Protein AF-A0A0M3KBL5-F1 (afdb_monomer)

Radius of gyration: 24.27 Å; Cα contacts (8 Å, |Δi|>4): 121; chains: 1; bounding box: 61×34×67 Å

Nearest PDB structures (foldseek):
  8d9p-assembly1_A  TM=3.877E-01  e=6.022E-01  synthetic construct

Structure (mmCIF, N/CA/C/O backbone):
data_AF-A0A0M3KBL5-F1
#
_entry.id   AF-A0A0M3KBL5-F1
#
loop_
_atom_site.group_PDB
_atom_site.id
_atom_site.type_symbol
_atom_site.label_atom_id
_atom_site.label_alt_id
_atom_site.label_comp_id
_atom_site.label_asym_id
_atom_site.label_entity_id
_atom_site.label_seq_id
_atom_site.pdbx_PDB_ins_code
_atom_site.Cartn_x
_atom_site.Cartn_y
_atom_site.Cartn_z
_atom_site.occupancy
_atom_site.B_iso_or_equiv
_atom_site.auth_seq_id
_atom_site.auth_comp_id
_atom_site.auth_asym_id
_atom_site.auth_atom_id
_atom_site.pdbx_PDB_model_num
ATOM 1 N N . LEU A 1 1 ? 4.417 -19.825 3.236 1.00 60.88 1 LEU A N 1
ATOM 2 C CA . LEU A 1 1 ? 4.236 -18.370 3.469 1.00 60.88 1 LEU A CA 1
ATOM 3 C C . LEU A 1 1 ? 2.834 -17.879 3.084 1.00 60.88 1 LEU A C 1
ATOM 5 O O . LEU A 1 1 ? 2.149 -17.331 3.936 1.00 60.88 1 LEU A O 1
ATOM 9 N N . PHE A 1 2 ? 2.378 -18.115 1.846 1.00 60.53 2 PHE A N 1
ATOM 10 C CA . PHE A 1 2 ? 1.081 -17.631 1.341 1.00 60.53 2 PHE A CA 1
ATOM 11 C C . PHE A 1 2 ? -0.131 -18.083 2.179 1.00 60.53 2 PHE A C 1
ATOM 13 O O . PHE A 1 2 ? -0.949 -17.257 2.561 1.00 60.53 2 PHE A O 1
ATOM 20 N N . VAL A 1 3 ? -0.200 -19.363 2.567 1.00 63.81 3 VAL A N 1
ATOM 21 C CA . VAL A 1 3 ? -1.298 -19.908 3.397 1.00 63.81 3 VAL A CA 1
ATOM 22 C C . VAL A 1 3 ? -1.364 -19.255 4.785 1.00 63.81 3 VAL A C 1
ATOM 24 O O . VAL A 1 3 ? -2.442 -18.901 5.254 1.00 63.81 3 VAL A O 1
ATOM 27 N N . ILE A 1 4 ? -0.210 -19.029 5.421 1.00 70.62 4 ILE A N 1
ATOM 28 C CA . ILE A 1 4 ? -0.117 -18.353 6.727 1.00 70.62 4 ILE A CA 1
ATOM 29 C C . ILE A 1 4 ? -0.631 -16.911 6.611 1.00 70.62 4 ILE A C 1
ATOM 31 O O . ILE A 1 4 ? -1.394 -16.453 7.458 1.00 70.62 4 ILE A O 1
ATOM 35 N N . ARG A 1 5 ? -0.279 -16.213 5.525 1.00 69.38 5 ARG A N 1
ATOM 36 C CA . ARG A 1 5 ? -0.726 -14.838 5.257 1.00 69.38 5 ARG A CA 1
ATOM 37 C C . ARG A 1 5 ? -2.213 -14.756 4.941 1.00 69.38 5 ARG A C 1
ATOM 39 O O . ARG A 1 5 ? -2.883 -13.845 5.410 1.00 69.38 5 ARG A O 1
ATOM 46 N N . LEU A 1 6 ? -2.740 -15.726 4.202 1.00 76.25 6 LEU A N 1
ATOM 47 C CA . LEU A 1 6 ? -4.162 -15.797 3.889 1.00 76.25 6 LEU A CA 1
ATOM 48 C C . LEU A 1 6 ? -4.996 -16.055 5.153 1.00 76.25 6 LEU A C 1
ATOM 50 O O . LEU A 1 6 ? -6.055 -15.456 5.328 1.00 76.25 6 LEU A O 1
ATOM 54 N N . ASN A 1 7 ? -4.483 -16.878 6.071 1.00 80.00 7 ASN A N 1
ATOM 55 C CA . ASN A 1 7 ? -5.090 -17.083 7.385 1.00 80.00 7 ASN A CA 1
ATOM 56 C C . ASN A 1 7 ? -5.011 -15.830 8.268 1.00 80.00 7 ASN A C 1
ATOM 58 O O . ASN A 1 7 ? -6.009 -15.485 8.897 1.00 80.00 7 ASN A O 1
ATOM 62 N N . ALA A 1 8 ? -3.879 -15.120 8.278 1.00 78.69 8 ALA A N 1
ATOM 63 C CA . ALA A 1 8 ? -3.743 -13.852 8.995 1.00 78.69 8 ALA A CA 1
ATOM 64 C C . ALA A 1 8 ? -4.709 -12.782 8.453 1.00 78.69 8 ALA A C 1
ATOM 66 O O . ALA A 1 8 ? -5.399 -12.131 9.231 1.00 78.69 8 ALA A O 1
ATOM 67 N N . ASN A 1 9 ? -4.848 -12.674 7.127 1.00 83.44 9 ASN A N 1
ATOM 68 C CA . ASN A 1 9 ? -5.794 -11.752 6.499 1.00 83.44 9 ASN A CA 1
ATOM 69 C C . ASN A 1 9 ? -7.254 -12.116 6.829 1.00 83.44 9 ASN A C 1
ATOM 71 O O . ASN A 1 9 ? -8.043 -11.268 7.232 1.00 83.44 9 ASN A O 1
ATOM 75 N N . ARG A 1 10 ? -7.618 -13.404 6.762 1.00 83.56 10 ARG A N 1
ATOM 76 C CA . ARG A 1 10 ? -8.951 -13.868 7.190 1.00 83.56 10 ARG A CA 1
ATOM 77 C C . ARG A 1 10 ? -9.227 -13.577 8.665 1.00 83.56 10 ARG A C 1
ATOM 79 O O . ARG A 1 10 ? -10.357 -13.237 9.006 1.00 83.56 10 ARG A O 1
ATOM 86 N N . LYS A 1 11 ? -8.225 -13.728 9.538 1.00 86.12 11 LYS A N 1
ATOM 87 C CA . LYS A 1 11 ? -8.335 -13.391 10.964 1.00 86.12 11 LYS A CA 1
ATOM 88 C C . LYS A 1 11 ? -8.584 -11.892 11.144 1.00 86.12 11 LYS A C 1
ATOM 90 O O . LYS A 1 11 ? -9.510 -11.539 11.866 1.00 86.12 11 LYS A O 1
ATOM 95 N N . LEU A 1 12 ? -7.818 -11.043 10.454 1.00 86.62 12 LEU A N 1
ATOM 96 C CA . LEU A 1 12 ? -7.992 -9.590 10.475 1.00 86.62 12 LEU A CA 1
ATOM 97 C C . LEU A 1 12 ? -9.405 -9.187 10.037 1.00 86.62 12 LEU A C 1
ATOM 99 O O . LEU A 1 12 ? -10.084 -8.484 10.777 1.00 86.62 12 LEU A O 1
ATOM 103 N N . LEU A 1 13 ? -9.874 -9.686 8.889 1.00 86.25 13 LEU A N 1
ATOM 104 C CA . LEU A 1 13 ? -11.208 -9.369 8.370 1.00 86.25 13 LEU A CA 1
ATOM 105 C C . LEU A 1 13 ? -12.314 -9.756 9.358 1.00 86.25 13 LEU A C 1
ATOM 107 O O . LEU A 1 13 ? -13.172 -8.939 9.665 1.00 86.25 13 LEU A O 1
ATOM 111 N N . ARG A 1 14 ? -12.244 -10.952 9.958 1.00 86.56 14 ARG A N 1
ATOM 112 C CA . ARG A 1 14 ? -13.216 -11.365 10.986 1.00 86.56 14 ARG A CA 1
ATOM 113 C C . ARG A 1 14 ? -13.193 -10.464 12.223 1.00 86.56 14 ARG A C 1
ATOM 115 O O . ARG A 1 14 ? -14.248 -10.168 12.781 1.00 86.56 14 ARG A O 1
ATOM 122 N N . LEU A 1 15 ? -12.010 -10.050 12.681 1.00 85.75 15 LEU A N 1
ATOM 123 C CA . LEU A 1 15 ? -11.883 -9.131 13.817 1.00 85.75 15 LEU A CA 1
ATOM 124 C C . LEU A 1 15 ? -12.456 -7.748 13.481 1.00 85.75 15 LEU A C 1
ATOM 126 O O . LEU A 1 15 ? -13.137 -7.150 14.312 1.00 85.75 15 LEU A O 1
ATOM 130 N N . MET A 1 16 ? -12.240 -7.266 12.256 1.00 85.19 16 MET A N 1
ATOM 131 C CA . MET A 1 16 ? -12.822 -6.012 11.781 1.00 85.19 16 MET A CA 1
ATOM 132 C C . MET A 1 16 ? -14.349 -6.094 11.690 1.00 85.19 16 MET A C 1
ATOM 134 O O . MET A 1 16 ? -15.015 -5.240 12.265 1.00 85.19 16 MET A O 1
ATOM 138 N N . ASP A 1 17 ? -14.901 -7.147 11.081 1.00 86.62 17 ASP A N 1
ATOM 139 C CA . ASP A 1 17 ? -16.352 -7.340 10.938 1.00 86.62 17 ASP A CA 1
ATOM 140 C C . ASP A 1 17 ? -17.051 -7.416 12.303 1.00 86.62 17 ASP A C 1
ATOM 142 O O . ASP A 1 17 ? -18.075 -6.776 12.541 1.00 86.62 17 ASP A O 1
ATOM 146 N N . THR A 1 18 ? -16.484 -8.182 13.239 1.00 87.00 18 THR A N 1
ATOM 147 C CA . THR A 1 18 ? -17.043 -8.316 14.595 1.00 87.00 18 THR A CA 1
ATOM 148 C C . THR A 1 18 ? -16.976 -7.008 15.381 1.00 87.00 18 THR A C 1
ATOM 150 O O . THR A 1 18 ? -17.917 -6.681 16.107 1.00 87.00 18 THR A O 1
ATOM 153 N N . THR A 1 19 ? -15.898 -6.238 15.223 1.00 84.12 19 THR A N 1
ATOM 154 C CA . THR A 1 19 ? -15.755 -4.918 15.851 1.00 84.12 19 THR A CA 1
ATOM 155 C C . THR A 1 19 ? -16.737 -3.918 15.244 1.00 84.12 19 THR A C 1
ATOM 157 O O . THR A 1 19 ? -17.423 -3.212 15.983 1.00 84.12 19 THR A O 1
ATOM 160 N N . GLU A 1 20 ? -16.884 -3.910 13.918 1.00 85.19 20 GLU A N 1
ATOM 161 C CA . GLU A 1 20 ? -17.834 -3.050 13.212 1.00 85.19 20 GLU A CA 1
ATOM 162 C C . GLU A 1 20 ? -19.281 -3.342 13.617 1.00 85.19 20 GLU A C 1
ATOM 164 O O . GLU A 1 20 ? -20.028 -2.409 13.907 1.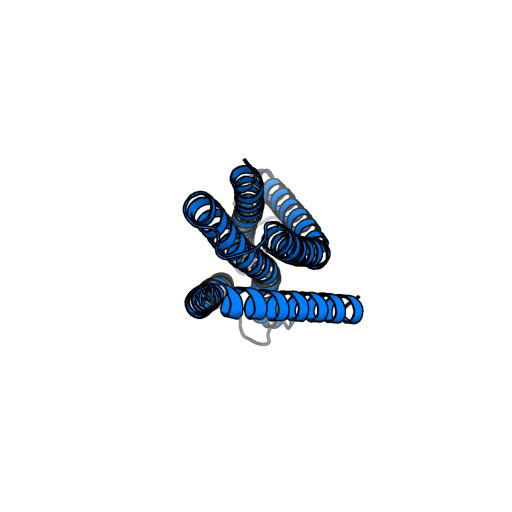00 85.19 20 GLU A O 1
ATOM 169 N N . LEU A 1 21 ? -19.670 -4.617 13.713 1.00 84.62 21 LEU A N 1
ATOM 170 C CA . LEU A 1 21 ? -21.005 -5.008 14.173 1.00 84.62 21 LEU A CA 1
ATOM 171 C C . LEU A 1 21 ? -21.300 -4.472 15.580 1.00 84.62 21 LEU A C 1
ATOM 173 O O . LEU A 1 21 ? -22.386 -3.939 15.804 1.00 84.62 21 LEU A O 1
ATOM 177 N N . CYS A 1 22 ? -20.333 -4.543 16.501 1.00 82.75 22 CYS A N 1
ATOM 178 C CA . CYS A 1 22 ? -20.485 -4.003 17.853 1.00 82.75 22 CYS A CA 1
ATOM 179 C C . CYS A 1 22 ? -20.569 -2.470 17.882 1.00 82.75 22 CYS A C 1
ATOM 181 O O . CYS A 1 22 ? -21.387 -1.915 18.616 1.00 82.75 22 CYS A O 1
ATOM 183 N N . PHE A 1 23 ? -19.769 -1.774 17.070 1.00 82.12 23 PHE A N 1
ATOM 184 C CA . PHE A 1 23 ? -19.847 -0.315 16.943 1.00 82.12 23 PHE A CA 1
ATOM 185 C C . PHE A 1 23 ? -21.172 0.133 16.327 1.00 82.12 23 PHE A C 1
ATOM 187 O O . PHE A 1 23 ? -21.805 1.067 16.822 1.00 82.12 23 PHE A O 1
ATOM 194 N N . ARG A 1 24 ? -21.636 -0.566 15.290 1.00 84.50 24 ARG A N 1
ATOM 195 C CA . ARG A 1 24 ? -22.913 -0.285 14.639 1.00 84.50 24 ARG A CA 1
ATOM 196 C C . ARG A 1 24 ? -24.087 -0.546 15.579 1.00 84.50 24 ARG A C 1
ATOM 198 O O . ARG A 1 24 ? -25.010 0.261 15.600 1.00 84.50 24 ARG A O 1
ATOM 205 N N . SER A 1 25 ? -24.053 -1.615 16.376 1.00 82.88 25 SER A N 1
ATOM 206 C CA . SER A 1 25 ? -25.109 -1.886 17.358 1.00 82.88 25 SER A CA 1
ATOM 207 C C . SER A 1 25 ? -25.123 -0.881 18.511 1.00 82.88 25 SER A C 1
ATOM 209 O O . SER A 1 25 ? -26.195 -0.550 19.001 1.00 82.88 25 SER A O 1
ATOM 211 N N . ALA A 1 26 ? -23.955 -0.393 18.943 1.00 78.19 26 ALA A N 1
ATOM 212 C CA . ALA A 1 26 ? -23.838 0.488 20.107 1.00 78.19 26 ALA A CA 1
ATOM 213 C C . ALA A 1 26 ? -24.015 1.979 19.778 1.00 78.19 26 ALA A C 1
ATOM 215 O O . ALA A 1 26 ? -24.592 2.724 20.567 1.00 78.19 26 ALA A O 1
ATOM 216 N N . PHE A 1 27 ? -23.518 2.417 18.618 1.00 79.25 27 PHE A N 1
ATOM 217 C CA . PHE A 1 27 ? -23.451 3.832 18.242 1.00 79.25 27 PHE A CA 1
ATOM 218 C C . PHE A 1 27 ? -24.148 4.152 16.919 1.00 79.25 27 PHE A C 1
ATOM 220 O O . PHE A 1 27 ? -24.121 5.308 16.500 1.00 79.25 27 PHE A O 1
ATOM 227 N N . SER A 1 28 ? -24.747 3.172 16.228 1.00 78.81 28 SER A N 1
ATOM 228 C CA . SER A 1 28 ? -25.410 3.340 14.916 1.00 78.81 28 SER A CA 1
ATOM 229 C C . SER A 1 28 ? -24.545 4.002 13.832 1.00 78.81 28 SER A C 1
ATOM 231 O O . SER A 1 28 ? -25.051 4.486 12.824 1.00 78.81 28 SER A O 1
ATOM 233 N N . THR A 1 29 ? -23.226 4.016 14.025 1.00 73.31 29 THR A N 1
ATOM 234 C CA . THR A 1 29 ? -22.263 4.687 13.152 1.00 73.31 29 THR A CA 1
ATOM 235 C C . THR A 1 29 ? -21.390 3.660 12.450 1.00 73.31 29 THR A C 1
ATOM 237 O O . THR A 1 29 ? -20.910 2.705 13.058 1.00 73.31 29 THR A O 1
ATOM 240 N N . THR A 1 30 ? -21.178 3.867 11.152 1.00 74.00 30 THR A N 1
ATOM 241 C CA . THR A 1 30 ? -20.307 3.042 10.309 1.00 74.00 30 THR A CA 1
ATOM 242 C C . THR A 1 30 ? -19.282 3.933 9.612 1.00 74.00 30 THR A C 1
ATOM 244 O O . THR A 1 30 ? -19.645 5.024 9.157 1.00 74.00 30 THR A O 1
ATOM 247 N N . PRO A 1 31 ? -18.012 3.510 9.504 1.00 74.06 31 PRO A N 1
ATOM 248 C CA . PRO A 1 31 ? -17.021 4.248 8.731 1.00 74.06 31 PRO A CA 1
ATOM 249 C C . PRO A 1 31 ? -17.436 4.317 7.246 1.00 74.06 31 PRO A C 1
ATOM 251 O O . PRO A 1 31 ? -18.108 3.410 6.751 1.00 74.06 31 PRO A O 1
ATOM 254 N N . PRO A 1 32 ? -17.051 5.370 6.500 1.00 76.62 32 PRO A N 1
ATOM 255 C CA . PRO A 1 32 ? -17.427 5.536 5.095 1.00 76.62 32 PRO A CA 1
ATOM 256 C C . PRO A 1 32 ? -16.609 4.607 4.177 1.00 76.62 32 PRO A C 1
ATOM 258 O O . PRO A 1 32 ? -15.743 5.050 3.420 1.00 76.62 32 PRO A O 1
ATOM 261 N N . LEU A 1 33 ? -16.903 3.304 4.227 1.00 76.56 33 LEU A N 1
ATOM 262 C CA . LEU A 1 33 ? -16.202 2.252 3.480 1.00 76.56 33 LEU A CA 1
ATOM 263 C C . LEU A 1 33 ? -16.209 2.498 1.965 1.00 76.56 33 LEU A C 1
ATOM 265 O O . LEU A 1 33 ? -15.202 2.260 1.301 1.00 76.56 33 LEU A O 1
ATOM 269 N N . LEU A 1 34 ? -17.303 3.031 1.412 1.00 75.44 34 LEU A N 1
ATOM 270 C CA . LEU A 1 34 ? -17.416 3.308 -0.023 1.00 75.44 34 LEU A CA 1
ATOM 271 C C . LEU A 1 34 ? -16.391 4.353 -0.491 1.00 75.44 34 LEU A C 1
ATOM 273 O O . LEU A 1 34 ? -15.680 4.131 -1.467 1.00 75.44 34 LEU A O 1
ATOM 277 N N . ALA A 1 35 ? -16.268 5.468 0.235 1.00 77.00 35 ALA A N 1
ATOM 278 C CA . ALA A 1 35 ? -15.324 6.534 -0.105 1.00 77.00 35 ALA A CA 1
ATOM 279 C C . ALA A 1 35 ? -13.872 6.037 -0.038 1.00 77.00 35 ALA A C 1
ATOM 281 O O . ALA A 1 35 ? -13.052 6.350 -0.900 1.00 77.00 35 ALA A O 1
ATOM 282 N N . TYR A 1 36 ? -13.572 5.210 0.962 1.00 78.75 36 TYR A N 1
ATOM 283 C CA . TYR A 1 36 ? -12.273 4.572 1.131 1.00 78.75 36 TYR A CA 1
ATOM 284 C C . TYR A 1 36 ? -11.959 3.572 0.008 1.00 78.75 36 TYR A C 1
ATOM 286 O O . TYR A 1 36 ? -10.853 3.579 -0.529 1.00 78.7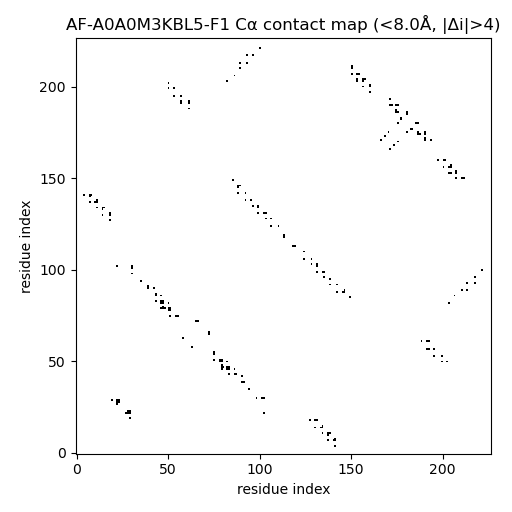5 36 TYR A O 1
ATOM 294 N N . SER A 1 37 ? -12.949 2.787 -0.418 1.00 76.81 37 SER A N 1
ATOM 295 C CA . SER A 1 37 ? -12.825 1.837 -1.533 1.00 76.81 37 SER A CA 1
ATOM 296 C C . SER A 1 37 ? -12.569 2.543 -2.868 1.00 76.81 37 SER A C 1
ATOM 298 O O . SER A 1 37 ? -11.712 2.125 -3.643 1.00 76.81 37 SER A O 1
ATOM 300 N N . ILE A 1 38 ? -13.278 3.647 -3.125 1.00 81.44 38 ILE A N 1
ATOM 301 C CA . ILE A 1 38 ? -13.092 4.462 -4.332 1.00 81.44 38 ILE A CA 1
ATOM 302 C C . ILE A 1 38 ? -11.689 5.076 -4.344 1.00 81.44 38 ILE A C 1
ATOM 304 O O . ILE A 1 38 ? -10.986 4.970 -5.347 1.00 81.44 38 ILE A O 1
ATOM 308 N N . ALA A 1 39 ? -11.246 5.658 -3.225 1.00 81.19 39 ALA A N 1
ATOM 309 C CA . ALA A 1 39 ? -9.898 6.213 -3.112 1.00 81.19 39 ALA A CA 1
ATOM 310 C C . ALA A 1 39 ? -8.815 5.147 -3.356 1.00 81.19 39 ALA A C 1
ATOM 312 O O . ALA A 1 39 ? -7.843 5.410 -4.061 1.00 81.19 39 ALA A O 1
ATOM 313 N N . PHE A 1 40 ? -9.008 3.930 -2.837 1.00 81.88 40 PHE A N 1
ATOM 314 C CA . PHE A 1 40 ? -8.110 2.803 -3.087 1.00 81.88 40 PHE A CA 1
ATOM 315 C C . PHE A 1 40 ? -8.008 2.459 -4.570 1.00 81.88 40 PHE A C 1
ATOM 317 O O . PHE A 1 40 ? -6.903 2.375 -5.104 1.00 81.88 40 PHE A O 1
ATOM 324 N N . LEU A 1 41 ? -9.149 2.312 -5.248 1.00 85.31 41 LEU A N 1
ATOM 325 C CA . LEU A 1 41 ? -9.178 2.005 -6.678 1.00 85.31 41 LEU A CA 1
ATOM 326 C C . LEU A 1 41 ? -8.499 3.101 -7.504 1.00 85.31 41 LEU A C 1
ATOM 328 O O . LEU A 1 41 ? -7.715 2.784 -8.396 1.00 85.31 41 LEU A O 1
ATOM 332 N N . ILE A 1 42 ? -8.732 4.375 -7.173 1.00 86.06 42 ILE A N 1
ATOM 333 C CA . ILE A 1 42 ? -8.085 5.505 -7.849 1.00 86.06 42 ILE A CA 1
ATOM 334 C C . ILE A 1 42 ? -6.563 5.428 -7.683 1.00 86.06 42 ILE A C 1
ATOM 336 O O . ILE A 1 42 ? -5.847 5.470 -8.682 1.00 86.06 42 ILE A O 1
ATOM 340 N N . ILE A 1 43 ? -6.057 5.251 -6.460 1.00 83.38 43 ILE A N 1
ATOM 341 C CA . ILE A 1 43 ? -4.609 5.217 -6.198 1.00 83.38 43 ILE A CA 1
ATOM 342 C C . ILE A 1 43 ? -3.947 4.022 -6.898 1.00 83.38 43 ILE A C 1
ATOM 344 O O . ILE A 1 43 ? -2.915 4.188 -7.548 1.00 83.38 43 ILE A O 1
ATOM 348 N N . VAL A 1 44 ? -4.549 2.832 -6.817 1.00 83.81 44 VAL A N 1
ATOM 349 C CA . VAL A 1 44 ? -4.027 1.628 -7.485 1.00 83.81 44 VAL A CA 1
ATOM 350 C C . VAL A 1 44 ? -4.050 1.791 -9.005 1.00 83.81 44 VAL A C 1
ATOM 352 O O . VAL A 1 44 ? -3.079 1.433 -9.672 1.00 83.81 44 VAL A O 1
ATOM 355 N N . SER A 1 45 ? -5.114 2.377 -9.561 1.00 84.62 45 SER A N 1
ATOM 356 C CA . SER A 1 45 ? -5.202 2.636 -11.000 1.00 84.62 45 SER A CA 1
ATOM 357 C C . SER A 1 45 ? -4.133 3.626 -11.466 1.00 84.62 45 SER A C 1
ATOM 359 O O . SER A 1 45 ? -3.458 3.367 -12.458 1.00 84.62 45 SER A O 1
ATOM 361 N N . LEU A 1 46 ? -3.888 4.701 -10.710 1.00 84.69 46 LEU A N 1
ATOM 362 C CA . LEU A 1 46 ? -2.843 5.676 -11.017 1.00 84.69 46 LEU A CA 1
ATOM 363 C C . LEU A 1 46 ? -1.449 5.031 -10.974 1.00 84.69 46 LEU A C 1
ATOM 365 O O . LEU A 1 46 ? -0.641 5.242 -11.880 1.00 84.69 46 LEU A O 1
ATOM 369 N N . ALA A 1 47 ? -1.196 4.199 -9.959 1.00 79.94 47 ALA A N 1
ATOM 370 C CA . ALA A 1 47 ? 0.056 3.462 -9.799 1.00 79.94 47 ALA A CA 1
ATOM 371 C C . ALA A 1 47 ? 0.299 2.421 -10.905 1.00 79.94 47 ALA A C 1
ATOM 373 O O . ALA A 1 47 ? 1.449 2.077 -11.164 1.00 79.94 47 ALA A O 1
ATOM 374 N N . PHE A 1 48 ? -0.756 1.934 -11.563 1.00 83.50 48 PHE A N 1
ATOM 375 C CA . PHE A 1 48 ? -0.653 1.058 -12.728 1.00 83.50 48 PHE A CA 1
ATOM 376 C C . PHE A 1 48 ? -0.464 1.847 -14.031 1.00 83.50 48 PHE A C 1
ATOM 378 O O . PHE A 1 48 ? 0.398 1.514 -14.843 1.00 83.50 48 PHE A O 1
ATOM 385 N N . VAL A 1 49 ? -1.250 2.910 -14.230 1.00 84.81 49 VAL A N 1
ATOM 386 C CA . VAL A 1 49 ? -1.259 3.693 -15.474 1.00 84.81 49 VAL A CA 1
ATOM 387 C C . VAL A 1 49 ? 0.073 4.406 -15.694 1.00 84.81 49 VAL A C 1
ATOM 389 O O . VAL A 1 49 ? 0.575 4.378 -16.809 1.00 84.81 49 VAL A O 1
ATOM 392 N N . ALA A 1 50 ? 0.682 4.992 -14.660 1.00 81.38 50 ALA A N 1
ATOM 393 C CA . ALA A 1 50 ? 1.944 5.726 -14.796 1.00 81.38 50 ALA A CA 1
ATOM 394 C C . ALA A 1 50 ? 3.129 4.885 -15.343 1.00 81.38 50 ALA A C 1
ATOM 396 O O . ALA A 1 50 ? 3.760 5.306 -16.314 1.00 81.38 50 ALA A O 1
ATOM 397 N N . PRO A 1 51 ? 3.462 3.699 -14.793 1.00 78.94 51 PRO A N 1
ATOM 398 C CA . PRO A 1 51 ? 4.513 2.852 -15.361 1.00 78.94 51 PRO A CA 1
ATOM 399 C C . PRO A 1 51 ? 4.108 2.229 -16.703 1.00 78.94 51 PRO A C 1
ATOM 401 O O . PRO A 1 51 ? 4.972 1.999 -17.550 1.00 78.94 51 PRO A O 1
ATOM 404 N N . PHE A 1 52 ? 2.813 1.973 -16.921 1.00 81.50 52 PHE A N 1
ATOM 405 C CA . PHE A 1 52 ? 2.321 1.447 -18.191 1.00 81.50 52 PHE A CA 1
ATOM 406 C C . PHE A 1 52 ? 2.481 2.464 -19.328 1.00 81.50 52 PHE A C 1
ATOM 408 O O . PHE A 1 52 ? 3.014 2.123 -20.381 1.00 81.50 52 PHE A O 1
ATOM 415 N N . THR A 1 53 ? 2.097 3.727 -19.117 1.00 83.62 53 THR A N 1
ATOM 416 C CA . THR A 1 53 ? 2.262 4.783 -20.127 1.00 83.62 53 THR A CA 1
ATOM 417 C C . THR A 1 53 ? 3.731 5.018 -2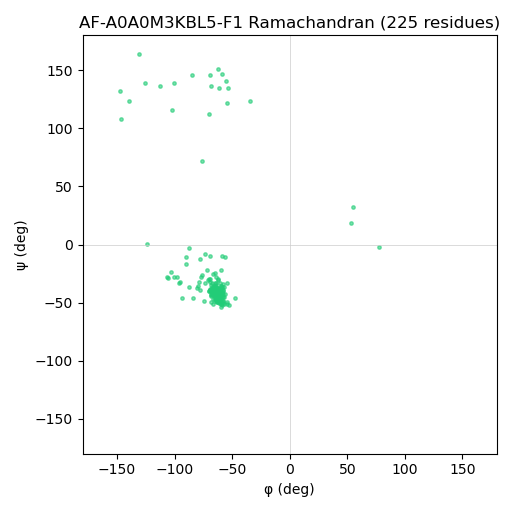0.446 1.00 83.62 53 THR A C 1
ATOM 419 O O . THR A 1 53 ? 4.073 5.099 -21.623 1.00 83.62 53 THR A O 1
ATOM 422 N N . LEU A 1 54 ? 4.618 5.038 -19.442 1.00 79.25 54 LEU A N 1
ATOM 423 C CA . LEU A 1 54 ? 6.063 5.118 -19.679 1.00 79.25 54 LEU A CA 1
ATOM 424 C C . LEU A 1 54 ? 6.579 3.986 -20.574 1.00 79.25 54 LEU A C 1
ATOM 426 O O . LEU A 1 54 ? 7.364 4.253 -21.480 1.00 79.25 54 LEU A O 1
ATOM 430 N N . ARG A 1 55 ? 6.120 2.746 -20.361 1.00 77.31 55 ARG A N 1
ATOM 431 C CA . ARG A 1 55 ? 6.505 1.597 -21.197 1.00 77.31 55 ARG A CA 1
ATOM 432 C C . ARG A 1 55 ? 5.961 1.693 -22.620 1.00 77.31 55 ARG A C 1
ATOM 434 O O . ARG A 1 55 ? 6.682 1.389 -23.565 1.00 77.31 55 ARG A O 1
ATOM 441 N N . VAL A 1 56 ? 4.728 2.169 -22.790 1.00 82.06 56 VAL A N 1
ATOM 442 C CA . VAL A 1 56 ? 4.155 2.433 -24.121 1.00 82.06 56 VAL A CA 1
ATOM 443 C C . VAL A 1 56 ? 4.959 3.510 -24.856 1.00 82.06 56 VAL A C 1
ATOM 445 O O . VAL A 1 56 ? 5.275 3.338 -26.032 1.00 82.06 56 VAL A O 1
ATOM 448 N N . PHE A 1 57 ? 5.343 4.593 -24.175 1.00 81.12 57 PHE A N 1
ATOM 449 C CA . PHE A 1 57 ? 6.194 5.626 -24.766 1.00 81.12 57 PHE A CA 1
ATOM 450 C C . PHE A 1 57 ? 7.581 5.093 -25.135 1.00 81.12 57 PHE A C 1
ATOM 452 O O . PHE A 1 57 ? 8.050 5.371 -26.238 1.00 81.12 57 PHE A O 1
ATOM 459 N N . GLU A 1 58 ? 8.218 4.306 -24.264 1.00 73.25 58 GLU A N 1
ATOM 460 C CA . GLU A 1 58 ? 9.509 3.670 -24.550 1.00 73.25 58 GLU A CA 1
ATOM 461 C C . GLU A 1 58 ? 9.444 2.860 -25.847 1.00 73.25 58 GLU A C 1
ATOM 463 O O . GLU A 1 58 ? 10.259 3.081 -26.744 1.00 73.25 58 GLU A O 1
ATOM 468 N N . PHE A 1 59 ? 8.423 2.015 -25.988 1.00 76.12 59 PHE A N 1
ATOM 469 C CA . PHE A 1 59 ? 8.213 1.151 -27.148 1.00 76.12 59 PHE A CA 1
ATOM 470 C C . PHE A 1 59 ? 8.019 1.921 -28.458 1.00 76.12 59 PHE A C 1
ATOM 472 O O . PHE A 1 59 ? 8.684 1.639 -29.456 1.00 76.12 59 PHE A O 1
ATOM 479 N N . VAL A 1 60 ? 7.163 2.951 -28.448 1.00 79.62 60 VAL A N 1
ATOM 480 C CA . VAL A 1 60 ? 6.913 3.795 -29.629 1.00 79.62 60 VAL A CA 1
ATOM 481 C C . VAL A 1 60 ? 8.184 4.544 -30.045 1.00 79.62 60 VAL A C 1
ATOM 483 O O . VAL A 1 60 ? 8.518 4.596 -31.227 1.00 79.62 60 VAL A O 1
ATOM 486 N N . TYR A 1 61 ? 8.939 5.093 -29.089 1.00 73.44 61 TYR A N 1
ATOM 487 C CA . TYR A 1 61 ? 10.135 5.888 -29.389 1.00 73.44 61 TYR A CA 1
ATOM 488 C C . TYR A 1 61 ? 11.364 5.055 -29.774 1.00 73.44 61 TYR A C 1
ATOM 490 O O . TYR A 1 61 ? 12.221 5.544 -30.520 1.00 73.44 61 TYR A O 1
ATOM 498 N N . THR A 1 62 ? 11.477 3.815 -29.295 1.00 66.44 62 THR A N 1
ATOM 499 C CA . THR A 1 62 ? 12.575 2.902 -29.665 1.00 66.44 62 THR A CA 1
ATOM 500 C C . THR A 1 62 ? 12.299 2.087 -30.927 1.00 66.44 62 THR A C 1
ATOM 502 O O . THR A 1 62 ? 13.217 1.416 -31.394 1.00 66.44 62 THR A O 1
ATOM 505 N N . HIS A 1 63 ? 11.106 2.231 -31.528 1.00 68.00 63 HIS A N 1
ATOM 506 C CA . HIS A 1 63 ? 10.685 1.525 -32.748 1.00 68.00 63 HIS A CA 1
ATOM 507 C C . HIS A 1 63 ? 10.816 -0.001 -32.611 1.00 68.00 63 HIS A C 1
ATOM 509 O O . HIS A 1 63 ? 11.119 -0.700 -33.579 1.00 68.00 63 HIS A O 1
ATOM 515 N N . GLU A 1 64 ? 10.616 -0.516 -31.398 1.00 64.75 64 GLU A N 1
ATOM 516 C CA . GLU A 1 64 ? 10.637 -1.952 -31.143 1.00 64.75 64 GLU A CA 1
ATOM 517 C C . GLU A 1 64 ? 9.414 -2.618 -31.778 1.00 64.75 64 GLU A C 1
ATOM 519 O O . GLU A 1 64 ? 8.331 -2.032 -31.849 1.00 64.75 64 GLU A O 1
ATOM 524 N N . ARG A 1 65 ? 9.578 -3.852 -32.2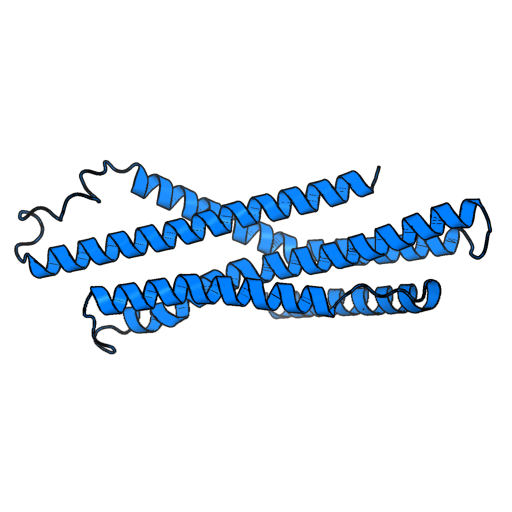63 1.00 66.88 65 ARG A N 1
ATOM 525 C CA . ARG A 1 65 ? 8.452 -4.675 -32.707 1.00 66.88 65 ARG A CA 1
ATOM 526 C C . ARG A 1 65 ? 8.108 -5.672 -31.611 1.00 66.88 65 ARG A C 1
ATOM 528 O O . ARG A 1 65 ? 8.989 -6.267 -30.993 1.00 66.88 65 ARG A O 1
ATOM 535 N N . PHE A 1 66 ? 6.811 -5.871 -31.394 1.00 59.91 66 PHE A N 1
ATOM 536 C CA . PHE A 1 66 ? 6.328 -6.991 -30.586 1.00 59.91 66 PHE A CA 1
ATOM 537 C C . PHE A 1 66 ? 6.887 -8.303 -31.161 1.00 59.91 66 PHE A C 1
ATOM 539 O O . PHE A 1 66 ? 6.933 -8.440 -32.385 1.00 59.91 66 PHE A O 1
ATOM 546 N N . LEU A 1 67 ? 7.275 -9.247 -30.292 1.00 59.94 67 LEU A N 1
ATOM 547 C CA . LEU A 1 67 ? 7.930 -10.535 -30.600 1.00 59.94 67 LEU A CA 1
ATOM 548 C C . LEU A 1 67 ? 9.433 -10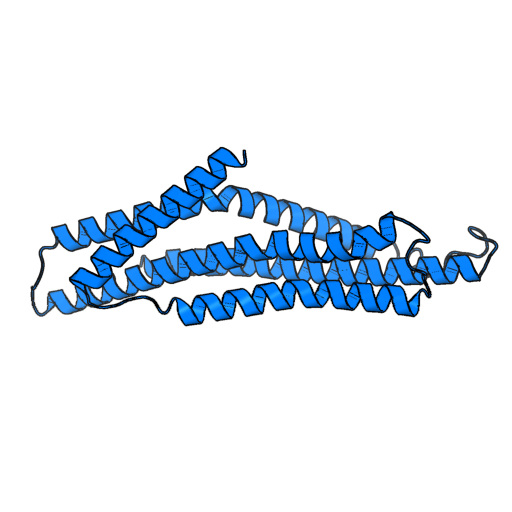.513 -30.946 1.00 59.94 67 LEU A C 1
ATOM 550 O O . LEU A 1 67 ? 10.006 -11.593 -31.091 1.00 59.94 67 LEU A O 1
ATOM 554 N N . ASP A 1 68 ? 10.106 -9.358 -31.014 1.00 62.19 68 ASP A N 1
ATOM 555 C CA . ASP A 1 68 ? 11.566 -9.337 -31.245 1.00 62.19 68 ASP A CA 1
ATOM 556 C C . ASP A 1 68 ? 12.356 -9.845 -30.020 1.00 62.19 68 ASP A C 1
ATOM 558 O O . ASP A 1 68 ? 13.423 -10.447 -30.1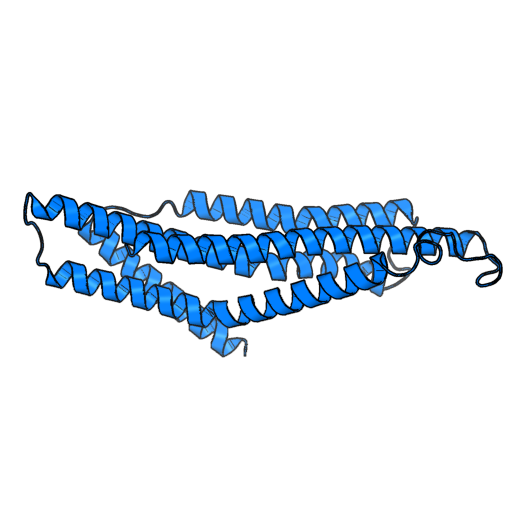57 1.00 62.19 68 ASP A O 1
ATOM 562 N N . SER A 1 69 ? 11.832 -9.648 -28.804 1.00 62.28 69 SER A N 1
ATOM 563 C CA . SER A 1 69 ? 12.385 -10.246 -27.587 1.00 62.28 69 SER A CA 1
ATOM 564 C C . SER A 1 69 ? 11.287 -10.555 -26.566 1.00 62.28 69 SER A C 1
ATOM 566 O O . SER A 1 69 ? 10.455 -9.714 -26.232 1.00 62.28 69 SER A O 1
ATOM 568 N N . TRP A 1 70 ? 11.304 -11.763 -26.003 1.00 67.44 70 TRP A N 1
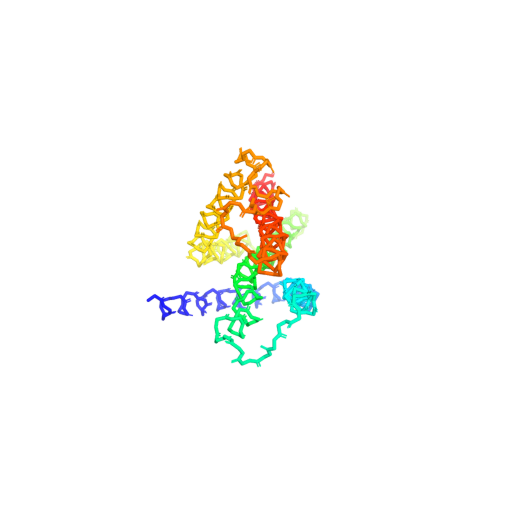ATOM 569 C CA . TRP A 1 70 ? 10.336 -12.154 -24.973 1.00 67.44 70 TRP A CA 1
ATOM 570 C C . TRP A 1 70 ? 10.470 -11.307 -23.694 1.00 67.44 70 TRP A C 1
ATOM 572 O O . TRP A 1 70 ? 9.491 -11.096 -22.982 1.00 67.44 70 TRP A O 1
ATOM 582 N N . MET A 1 71 ? 11.670 -10.793 -23.400 1.00 61.84 71 MET A N 1
ATOM 583 C CA . MET A 1 71 ? 11.919 -9.953 -22.225 1.00 61.84 71 MET A CA 1
ATOM 584 C C . MET A 1 71 ? 11.242 -8.584 -22.331 1.00 61.84 71 MET A C 1
ATOM 586 O O . MET A 1 71 ? 10.707 -8.100 -21.334 1.00 61.84 71 MET A O 1
ATOM 590 N N . THR A 1 72 ? 11.232 -7.967 -23.517 1.00 65.06 72 THR A N 1
ATOM 591 C CA . THR A 1 72 ? 10.536 -6.690 -23.746 1.00 65.06 72 THR A CA 1
ATOM 592 C C . THR A 1 72 ? 9.030 -6.866 -23.608 1.00 65.06 72 THR A C 1
ATOM 594 O O . THR A 1 72 ? 8.408 -6.103 -22.870 1.00 65.06 72 THR A O 1
ATOM 597 N N . ASP A 1 73 ? 8.465 -7.933 -24.175 1.00 68.25 73 ASP A N 1
ATOM 598 C CA . ASP A 1 73 ? 7.030 -8.227 -24.084 1.00 68.25 73 ASP A CA 1
ATOM 599 C C . ASP A 1 73 ? 6.593 -8.512 -22.634 1.00 68.25 73 ASP A C 1
ATOM 601 O O . ASP A 1 73 ? 5.581 -7.994 -22.159 1.00 68.25 73 ASP A O 1
ATOM 605 N N . VAL A 1 74 ? 7.402 -9.260 -21.874 1.00 73.12 74 VAL A N 1
ATOM 606 C CA . VAL A 1 74 ? 7.149 -9.520 -20.446 1.00 73.12 74 VAL A CA 1
ATOM 607 C C . VAL A 1 74 ? 7.288 -8.248 -19.603 1.00 73.12 74 VAL A C 1
ATOM 609 O O . VAL A 1 74 ? 6.550 -8.078 -18.628 1.00 73.12 74 VAL A O 1
ATOM 612 N N . SER A 1 75 ? 8.178 -7.321 -19.971 1.00 69.81 75 SER A N 1
ATOM 613 C CA . SER A 1 75 ? 8.388 -6.077 -19.220 1.00 69.81 75 SER A CA 1
ATOM 614 C C . SER A 1 75 ? 7.142 -5.181 -19.172 1.00 69.81 75 SER A C 1
ATOM 616 O O . SER A 1 75 ? 6.918 -4.520 -18.155 1.00 69.81 75 SER A O 1
ATOM 618 N N . PHE A 1 76 ? 6.281 -5.222 -20.198 1.00 71.69 76 PHE A N 1
ATOM 619 C CA . PHE A 1 76 ? 5.012 -4.480 -20.222 1.00 71.69 76 PHE A CA 1
ATOM 620 C C . PHE A 1 76 ? 4.042 -4.897 -19.125 1.00 71.69 76 PHE A C 1
ATOM 622 O O . PHE A 1 76 ? 3.251 -4.079 -18.660 1.00 71.69 76 PHE A O 1
ATOM 629 N N . ILE A 1 77 ? 4.097 -6.162 -18.715 1.00 74.81 77 ILE A N 1
ATOM 630 C CA . ILE A 1 77 ? 3.242 -6.704 -17.661 1.00 74.81 77 ILE A CA 1
ATOM 631 C C . ILE A 1 77 ? 3.968 -6.605 -16.322 1.00 74.81 77 ILE A C 1
ATOM 633 O O . ILE A 1 77 ? 3.396 -6.151 -15.332 1.00 74.81 77 ILE A O 1
ATOM 637 N N . LEU A 1 78 ? 5.244 -6.992 -16.292 1.00 75.25 78 LEU A N 1
ATOM 638 C CA . LEU A 1 78 ? 6.020 -7.101 -15.064 1.00 75.25 78 LEU A CA 1
ATOM 639 C C . LEU A 1 78 ? 6.222 -5.743 -14.383 1.00 75.25 78 LEU A C 1
ATOM 641 O O . LEU A 1 78 ? 6.091 -5.650 -13.166 1.00 75.25 78 LEU A O 1
ATOM 645 N N . VAL A 1 79 ? 6.518 -4.689 -15.148 1.00 71.81 79 VAL A N 1
ATOM 646 C CA . VAL A 1 79 ? 6.876 -3.375 -14.596 1.00 71.81 79 VAL A CA 1
ATOM 647 C C . VAL A 1 79 ? 5.687 -2.683 -13.904 1.00 71.81 79 VAL A C 1
ATOM 649 O O . VAL A 1 79 ? 5.832 -2.272 -12.745 1.00 71.81 79 VAL A O 1
ATOM 652 N N . PRO A 1 80 ? 4.491 -2.587 -14.520 1.00 76.31 80 PRO A N 1
ATOM 653 C CA . PRO A 1 80 ? 3.302 -2.102 -13.822 1.00 76.31 80 PRO A CA 1
ATOM 654 C C . PRO A 1 80 ? 2.904 -3.002 -12.652 1.00 76.31 80 PRO A C 1
ATOM 656 O O . PRO A 1 80 ? 2.564 -2.496 -11.583 1.00 76.31 80 PRO A O 1
ATOM 659 N N . LEU A 1 81 ? 3.009 -4.328 -12.811 1.00 77.56 81 LEU A N 1
ATOM 660 C CA . LEU A 1 81 ? 2.659 -5.282 -11.760 1.00 77.56 81 LEU A CA 1
ATOM 661 C C . LEU A 1 81 ? 3.540 -5.116 -10.516 1.00 77.56 81 LEU A C 1
ATOM 663 O O . LEU A 1 81 ? 3.014 -5.111 -9.408 1.00 77.56 81 LEU A O 1
ATOM 667 N N . LEU A 1 82 ? 4.853 -4.920 -10.681 1.00 74.00 82 LEU A N 1
ATOM 668 C CA . LEU A 1 82 ? 5.775 -4.674 -9.565 1.00 74.00 82 LEU A CA 1
ATOM 669 C C . LEU A 1 82 ? 5.435 -3.377 -8.822 1.00 74.00 82 LEU A C 1
ATOM 671 O O . LEU A 1 82 ? 5.509 -3.309 -7.598 1.00 74.00 82 LEU A O 1
ATOM 675 N N . THR A 1 83 ? 5.035 -2.348 -9.569 1.00 73.06 83 THR A N 1
ATOM 676 C CA . THR A 1 83 ? 4.665 -1.049 -8.996 1.00 73.06 83 THR A CA 1
ATOM 677 C C . THR A 1 83 ? 3.368 -1.169 -8.190 1.00 73.06 83 THR A C 1
ATOM 679 O O . THR A 1 83 ? 3.299 -0.720 -7.047 1.00 73.06 83 THR A O 1
ATOM 682 N N . VAL A 1 84 ? 2.365 -1.869 -8.731 1.00 79.62 84 VAL A N 1
ATOM 683 C CA . VAL A 1 84 ? 1.115 -2.190 -8.023 1.00 79.62 84 VAL A CA 1
ATOM 684 C C . VAL A 1 84 ? 1.374 -3.065 -6.797 1.00 79.62 84 VAL A C 1
ATOM 686 O O . VAL A 1 84 ? 0.795 -2.816 -5.742 1.00 79.62 84 VAL A O 1
ATOM 689 N N . TRP A 1 85 ? 2.269 -4.049 -6.904 1.00 76.94 85 TRP A N 1
ATOM 690 C CA . TRP A 1 85 ? 2.642 -4.933 -5.799 1.00 76.94 85 TRP A CA 1
ATOM 691 C C . TRP A 1 85 ? 3.191 -4.165 -4.592 1.00 76.94 85 TRP A C 1
ATOM 693 O O . TRP A 1 85 ? 2.922 -4.547 -3.456 1.00 76.94 85 TRP A O 1
ATOM 703 N N . ASN A 1 86 ? 3.897 -3.057 -4.826 1.00 72.75 86 ASN A N 1
ATOM 704 C CA . ASN A 1 86 ? 4.413 -2.200 -3.758 1.00 72.75 86 ASN A CA 1
ATOM 705 C C . ASN A 1 86 ? 3.347 -1.242 -3.200 1.00 72.75 86 ASN A C 1
ATOM 707 O O . ASN A 1 86 ? 3.294 -1.003 -1.994 1.00 72.75 86 ASN A O 1
ATOM 711 N N . VAL A 1 87 ? 2.468 -0.705 -4.051 1.00 76.06 87 VAL A N 1
ATOM 712 C CA . VAL A 1 87 ? 1.458 0.285 -3.636 1.00 76.06 87 VAL A CA 1
ATOM 713 C C . VAL A 1 87 ? 0.273 -0.364 -2.913 1.00 76.06 87 VAL A C 1
ATOM 715 O O . VAL A 1 87 ? -0.211 0.181 -1.924 1.00 76.06 87 VAL A O 1
ATOM 718 N N . VAL A 1 88 ? -0.193 -1.537 -3.350 1.00 80.94 88 VAL A N 1
ATOM 719 C CA . VAL A 1 88 ? -1.396 -2.186 -2.796 1.00 80.94 88 VAL A CA 1
ATOM 720 C C . VAL A 1 88 ? -1.301 -2.445 -1.285 1.00 80.94 88 VAL A C 1
ATOM 722 O O . VAL A 1 88 ? -2.224 -2.037 -0.576 1.00 80.94 88 VAL A O 1
ATOM 725 N N . PRO A 1 89 ? -0.225 -3.058 -0.747 1.00 76.56 89 PRO A N 1
ATOM 726 C CA . PRO A 1 89 ? -0.092 -3.271 0.692 1.00 76.56 89 PRO A CA 1
ATOM 727 C C . PRO A 1 89 ? -0.100 -1.965 1.492 1.00 76.56 89 PRO A C 1
ATOM 729 O O . PRO A 1 89 ? -0.682 -1.930 2.573 1.00 76.56 89 PRO A O 1
ATOM 732 N N . LEU A 1 90 ? 0.488 -0.890 0.954 1.00 75.31 90 LEU A N 1
ATOM 733 C CA . LEU A 1 90 ? 0.538 0.417 1.611 1.00 75.31 90 LEU A CA 1
ATOM 734 C C . LEU A 1 90 ? -0.848 1.048 1.725 1.00 75.31 90 LEU A C 1
ATOM 736 O O . LEU A 1 90 ? -1.260 1.467 2.807 1.00 75.31 90 LEU A O 1
ATOM 740 N N . VAL A 1 91 ? -1.578 1.109 0.608 1.00 78.50 91 VAL A N 1
ATOM 741 C CA . VAL A 1 91 ? -2.921 1.697 0.611 1.00 78.50 91 VAL A CA 1
ATOM 742 C C . VAL A 1 91 ? -3.843 0.845 1.478 1.00 78.50 91 VAL A C 1
ATOM 744 O O . VAL A 1 91 ? -4.640 1.388 2.237 1.00 78.50 91 VAL A O 1
ATOM 747 N N . TYR A 1 92 ? -3.694 -0.482 1.440 1.00 80.88 92 TYR A N 1
ATOM 748 C CA . TYR A 1 92 ? -4.474 -1.381 2.284 1.00 80.88 92 TYR A CA 1
ATOM 749 C C . TYR A 1 92 ? -4.173 -1.191 3.783 1.00 80.88 92 TYR A C 1
ATOM 751 O O . TYR A 1 92 ? -5.101 -1.124 4.587 1.00 80.88 92 TYR A O 1
ATOM 759 N N . TYR A 1 93 ? -2.909 -0.981 4.157 1.00 82.31 93 TYR A N 1
ATOM 760 C CA . TYR A 1 93 ? -2.520 -0.632 5.525 1.00 82.31 93 TYR A CA 1
ATOM 761 C C . TYR A 1 93 ? -3.125 0.704 5.995 1.00 82.31 93 TYR A C 1
ATOM 763 O O . TYR A 1 93 ? -3.695 0.776 7.087 1.00 82.31 93 TYR A O 1
ATOM 771 N N . GLU A 1 94 ? -3.049 1.767 5.189 1.00 80.12 94 GLU A N 1
ATOM 772 C CA . GLU A 1 94 ? -3.621 3.074 5.553 1.00 80.12 94 GLU A CA 1
ATOM 773 C C . GLU A 1 94 ? -5.154 3.021 5.644 1.00 80.12 94 GLU A C 1
ATOM 775 O O . GLU A 1 94 ? -5.738 3.630 6.539 1.00 80.12 94 GLU A O 1
ATOM 780 N N . LEU A 1 95 ? -5.823 2.246 4.783 1.00 82.31 95 LEU A N 1
ATOM 781 C CA . LEU A 1 95 ? -7.265 2.001 4.878 1.00 82.31 95 LEU A CA 1
ATOM 782 C C . LEU A 1 95 ? -7.654 1.376 6.220 1.00 82.31 95 LEU A C 1
ATOM 784 O O . LEU A 1 95 ? -8.542 1.889 6.904 1.00 82.31 95 LEU A O 1
ATOM 788 N N . CYS A 1 96 ? -6.982 0.287 6.605 1.00 82.56 96 CYS A N 1
ATOM 789 C CA . CYS A 1 96 ? -7.234 -0.390 7.873 1.00 82.56 96 CYS A CA 1
ATOM 790 C C . CYS A 1 96 ? -7.011 0.561 9.060 1.00 82.56 96 CYS A C 1
ATOM 792 O O . CYS A 1 96 ? -7.857 0.643 9.952 1.00 82.56 96 CYS A O 1
ATOM 794 N N . ASN A 1 97 ? -5.937 1.355 9.036 1.00 82.50 97 ASN A N 1
ATOM 795 C CA . ASN A 1 97 ? -5.671 2.341 10.083 1.00 82.50 97 ASN A CA 1
ATOM 796 C C . ASN A 1 97 ? -6.699 3.478 10.124 1.00 82.50 97 ASN A C 1
ATOM 798 O O . ASN A 1 97 ? -7.084 3.914 11.207 1.00 82.50 97 ASN A O 1
ATOM 802 N N . ARG A 1 98 ? -7.197 3.950 8.976 1.00 82.19 98 ARG A N 1
ATOM 803 C CA . ARG A 1 98 ? -8.266 4.962 8.936 1.00 82.19 98 ARG A CA 1
ATOM 804 C C . ARG A 1 98 ? -9.561 4.462 9.562 1.00 82.19 98 ARG A C 1
ATOM 806 O O . ARG A 1 98 ? -10.227 5.233 10.255 1.00 82.19 98 ARG A O 1
ATOM 813 N N . ILE A 1 99 ? -9.900 3.193 9.340 1.00 84.75 99 ILE A N 1
ATOM 814 C CA . ILE A 1 99 ? -11.061 2.547 9.963 1.00 84.75 99 ILE A CA 1
ATOM 815 C C . ILE A 1 99 ? -10.878 2.500 11.485 1.00 84.75 99 ILE A C 1
ATOM 817 O O . ILE A 1 99 ? -11.751 2.975 12.212 1.00 84.75 99 ILE A O 1
ATOM 821 N N . VAL A 1 100 ? -9.716 2.041 11.961 1.00 84.62 100 VAL A N 1
ATOM 822 C CA . VAL A 1 100 ? -9.377 2.013 13.394 1.00 84.62 100 VAL A CA 1
ATOM 823 C C . VAL A 1 100 ? -9.455 3.411 14.021 1.00 84.62 100 VAL A C 1
ATOM 825 O O . VAL A 1 100 ? -10.159 3.587 15.014 1.00 84.62 100 VAL A O 1
ATOM 828 N N . ARG A 1 101 ? -8.850 4.438 13.402 1.00 83.19 101 ARG A N 1
ATOM 829 C CA . ARG A 1 101 ? -8.956 5.839 13.865 1.00 83.19 101 ARG A CA 1
ATOM 830 C C . ARG A 1 101 ? -10.404 6.326 13.902 1.00 83.19 101 ARG A C 1
ATOM 832 O O . ARG A 1 101 ? -10.780 7.103 14.774 1.00 83.19 101 ARG A O 1
ATOM 839 N N . SER A 1 102 ? -11.239 5.905 12.950 1.00 83.19 102 SER A N 1
ATOM 840 C CA . SER A 1 102 ? -12.665 6.244 12.969 1.00 83.19 102 SER A CA 1
ATOM 841 C C . SER A 1 102 ? -13.362 5.651 14.196 1.00 83.19 102 SER A C 1
ATOM 843 O O . SER A 1 102 ? -14.130 6.358 14.847 1.00 83.19 102 SER A O 1
ATOM 845 N N . TRP A 1 103 ? -13.082 4.391 14.541 1.00 83.81 103 TRP A N 1
ATOM 846 C CA . TRP A 1 103 ? -13.626 3.755 15.744 1.00 83.81 103 TRP A CA 1
ATOM 847 C C . TRP A 1 103 ? -13.117 4.415 17.028 1.00 83.81 103 TRP A C 1
ATOM 849 O O . TRP A 1 103 ? -13.929 4.725 17.899 1.00 83.81 103 TRP A O 1
ATOM 859 N N . CYS A 1 104 ? -11.820 4.728 17.120 1.00 83.62 104 CYS A N 1
ATOM 860 C CA . CYS A 1 104 ? -11.250 5.462 18.255 1.00 83.62 104 CYS A CA 1
ATOM 861 C C . CYS A 1 104 ? -11.902 6.838 18.437 1.00 83.62 104 CYS A C 1
ATOM 863 O O . CYS A 1 104 ? -12.316 7.187 19.543 1.00 83.62 104 CYS A O 1
ATOM 865 N N . ARG A 1 105 ? -12.085 7.603 17.352 1.00 84.38 105 ARG A N 1
ATOM 866 C CA . ARG A 1 105 ? -12.754 8.913 17.402 1.00 84.38 105 ARG A CA 1
ATOM 867 C C . ARG A 1 105 ? -14.209 8.812 17.853 1.00 84.38 105 ARG A C 1
ATOM 869 O O . ARG A 1 105 ? -14.657 9.665 18.619 1.00 84.38 105 ARG A O 1
ATOM 876 N N . VAL A 1 106 ? -14.948 7.797 17.403 1.00 84.00 106 VAL A N 1
ATOM 877 C CA . VAL A 1 106 ? -16.322 7.549 17.873 1.00 84.00 106 VAL A CA 1
ATOM 878 C C . VAL A 1 106 ? -16.316 7.189 19.359 1.00 84.00 106 VAL A C 1
ATOM 880 O O . VAL A 1 106 ? -17.057 7.800 20.123 1.00 84.00 106 VAL A O 1
ATOM 883 N N . LEU A 1 107 ? -15.431 6.284 19.787 1.00 84.25 107 LEU A N 1
ATOM 884 C CA . LEU A 1 107 ? -15.299 5.874 21.186 1.00 84.25 107 LEU A CA 1
ATOM 885 C C . LEU A 1 107 ? -14.990 7.067 22.103 1.00 84.25 107 LEU A C 1
ATOM 887 O O . LEU A 1 107 ? -15.671 7.256 23.108 1.00 84.25 107 LEU A O 1
ATOM 891 N N . ALA A 1 108 ? -14.016 7.904 21.735 1.00 83.00 108 ALA A N 1
ATOM 892 C CA . ALA A 1 108 ? -13.608 9.072 22.512 1.00 83.00 108 ALA A CA 1
ATOM 893 C C . ALA A 1 108 ? -14.719 10.131 22.620 1.00 83.00 108 ALA A C 1
ATOM 895 O O . ALA A 1 108 ? -14.933 10.704 23.691 1.00 83.00 108 ALA A O 1
ATOM 896 N N . ARG A 1 109 ? -15.461 10.379 21.529 1.00 83.38 109 ARG A N 1
ATOM 897 C CA . ARG A 1 109 ? -16.623 11.286 21.549 1.00 83.38 109 ARG A CA 1
ATOM 898 C C . ARG A 1 109 ? -17.725 10.757 22.456 1.00 83.38 109 ARG A C 1
ATOM 900 O O . ARG A 1 109 ? -18.247 11.519 23.266 1.00 83.38 109 ARG A O 1
ATOM 907 N N . SER A 1 110 ? -18.040 9.470 22.348 1.00 79.69 110 SER A N 1
ATOM 908 C CA . SER A 1 110 ? -19.046 8.824 23.189 1.00 79.69 110 SER A CA 1
ATOM 909 C C . SER A 1 110 ? -18.644 8.856 24.664 1.00 79.69 110 SER A C 1
ATOM 911 O O . SER A 1 110 ? -19.462 9.221 25.498 1.00 79.69 110 SER A O 1
ATOM 913 N N . LEU A 1 111 ? -17.374 8.584 24.985 1.00 79.88 111 LEU A N 1
ATOM 914 C CA . LEU A 1 111 ? -16.856 8.641 26.354 1.00 79.88 111 LEU A CA 1
ATOM 915 C C . LEU A 1 111 ? -16.925 10.064 26.945 1.00 79.88 111 LEU A C 1
ATOM 917 O O . LEU A 1 111 ? -17.326 10.234 28.095 1.00 79.88 111 LEU A O 1
ATOM 921 N N . ARG A 1 112 ? -16.588 11.103 26.160 1.00 77.69 112 ARG A N 1
ATOM 922 C CA . ARG A 1 112 ? -16.749 12.508 26.591 1.00 77.69 112 ARG A CA 1
ATOM 923 C C . ARG A 1 112 ? -18.211 12.880 26.816 1.00 77.69 112 ARG A C 1
ATOM 925 O O . ARG A 1 112 ? -18.516 13.533 27.809 1.00 77.69 112 ARG A O 1
ATOM 932 N N . SER A 1 113 ? -19.100 12.476 25.909 1.00 73.69 113 SER A N 1
ATOM 933 C CA . SER A 1 113 ? -20.537 12.756 26.015 1.00 73.69 113 SER A CA 1
ATOM 934 C C . SER A 1 113 ? -21.166 12.061 27.227 1.00 73.69 113 SER A C 1
ATOM 936 O O . SER A 1 113 ? -22.036 12.624 27.889 1.00 73.69 113 SER A O 1
ATOM 938 N N . GLU A 1 114 ? -20.702 10.858 27.561 1.00 69.31 114 GLU A N 1
ATOM 939 C CA . GLU A 1 114 ? -21.192 10.098 28.711 1.00 69.31 114 GLU A CA 1
ATOM 940 C C . GLU A 1 114 ? -20.776 10.650 30.070 1.00 69.31 114 GLU A C 1
ATOM 942 O O . GLU A 1 114 ? -21.458 10.396 31.065 1.00 69.31 114 GLU A O 1
ATOM 947 N N . HIS A 1 115 ? -19.703 11.441 30.132 1.00 60.84 115 HIS A N 1
ATOM 948 C CA . HIS A 1 115 ? -19.362 12.167 31.353 1.00 60.84 115 HIS A CA 1
ATOM 949 C C . HIS A 1 115 ? -20.494 13.126 31.778 1.00 60.84 115 HIS A C 1
ATOM 951 O O . HIS A 1 115 ? -20.593 13.464 32.953 1.00 60.84 115 HIS A O 1
ATOM 957 N N . HIS A 1 116 ? -21.368 13.530 30.844 1.00 59.50 116 HIS A N 1
ATOM 958 C CA . HIS A 1 116 ? -22.557 14.345 31.110 1.00 59.50 116 HIS A CA 1
ATOM 959 C C . HIS A 1 116 ? -23.856 13.535 31.303 1.00 59.50 116 HIS A C 1
ATOM 961 O O . HIS A 1 116 ? -24.704 13.956 32.086 1.00 59.50 116 HIS A O 1
ATOM 967 N N . GLN A 1 117 ? -24.037 12.385 30.638 1.00 55.91 117 GLN A N 1
ATOM 968 C CA . GLN A 1 117 ? -25.210 11.505 30.802 1.00 55.91 117 GLN A CA 1
ATOM 969 C C . GLN A 1 117 ? -24.817 10.026 30.633 1.00 55.91 117 GLN A C 1
ATOM 971 O O . GLN A 1 117 ? -24.564 9.575 29.518 1.00 55.91 117 GLN A O 1
ATOM 976 N N . ARG A 1 118 ? -24.788 9.251 31.727 1.00 56.38 118 ARG A N 1
ATOM 977 C CA . ARG A 1 118 ? -24.408 7.822 31.706 1.00 56.38 118 ARG A CA 1
ATOM 978 C C . ARG A 1 118 ? -25.475 6.961 31.022 1.00 56.38 118 ARG A C 1
ATOM 980 O O . ARG A 1 118 ? -26.547 6.782 31.595 1.00 56.38 118 ARG A O 1
ATOM 987 N N . HIS A 1 119 ? -25.166 6.385 29.860 1.00 63.97 119 HIS A N 1
ATOM 988 C CA . HIS A 1 119 ? -26.004 5.380 29.191 1.00 63.97 119 HIS A CA 1
ATOM 989 C C . HIS A 1 119 ? -25.416 3.959 29.295 1.00 63.97 119 HIS A C 1
ATOM 991 O O . HIS A 1 119 ? -26.167 2.986 29.336 1.00 63.97 119 HIS A O 1
ATOM 997 N N . TYR A 1 120 ? -24.096 3.826 29.414 1.00 70.81 120 TYR A N 1
ATOM 998 C CA . TYR A 1 120 ? -23.357 2.570 29.416 1.00 70.81 120 TYR A CA 1
ATOM 999 C C . TYR A 1 120 ? -22.366 2.487 30.589 1.00 70.81 120 TYR A C 1
ATOM 1001 O O . TYR A 1 120 ? -22.048 3.457 31.278 1.00 70.81 120 TYR A O 1
ATOM 1009 N N . THR A 1 121 ? -21.892 1.271 30.870 1.00 77.94 121 THR A N 1
ATOM 1010 C CA . THR A 1 121 ? -20.913 1.026 31.939 1.00 77.94 121 THR A CA 1
ATOM 1011 C C . THR A 1 121 ? -19.489 1.254 31.432 1.00 77.94 121 THR A C 1
ATOM 1013 O O . THR A 1 121 ? -19.165 0.901 30.304 1.00 77.94 121 THR A O 1
ATOM 1016 N N . LEU A 1 122 ? -18.588 1.762 32.281 1.00 80.38 122 LEU A N 1
ATOM 1017 C CA . LEU A 1 122 ? -17.170 1.960 31.926 1.00 80.38 122 LEU A CA 1
ATOM 1018 C C . LEU A 1 122 ? -16.506 0.666 31.403 1.00 80.38 122 LEU A C 1
ATOM 1020 O O . LEU A 1 122 ? -15.666 0.703 30.506 1.00 80.38 122 LEU A O 1
ATOM 1024 N N . LYS A 1 123 ? -16.938 -0.489 31.929 1.00 85.12 123 LYS A N 1
ATOM 1025 C CA . LYS A 1 123 ? -16.503 -1.819 31.484 1.00 85.12 123 LYS A CA 1
ATOM 1026 C C . LYS A 1 123 ? -16.784 -2.056 29.995 1.00 85.12 123 LYS A C 1
ATOM 1028 O O . LYS A 1 123 ? -15.936 -2.617 29.311 1.00 85.12 123 LYS A O 1
ATOM 1033 N N . PHE A 1 124 ? -17.925 -1.590 29.486 1.00 84.31 124 PHE A N 1
ATOM 1034 C CA . PHE A 1 124 ? -18.283 -1.716 28.074 1.00 84.31 124 PHE A CA 1
ATOM 1035 C C . PHE A 1 124 ? -17.303 -0.960 27.162 1.00 84.31 124 PHE A C 1
ATOM 1037 O O . PHE A 1 124 ? -16.812 -1.525 26.187 1.00 84.31 124 PHE A O 1
ATOM 1044 N N . TYR A 1 125 ? -16.948 0.283 27.508 1.00 81.88 125 TYR A N 1
ATOM 1045 C CA . TYR A 1 125 ? -15.960 1.064 26.749 1.00 81.88 125 TYR A CA 1
ATOM 1046 C C . TYR A 1 125 ? -14.580 0.416 26.754 1.00 81.88 125 TYR A C 1
ATOM 1048 O O . TYR A 1 125 ? -13.909 0.397 25.725 1.00 81.88 125 TYR A O 1
ATOM 1056 N N . TYR A 1 126 ? -14.173 -0.140 27.896 1.00 84.12 126 TYR A N 1
ATOM 1057 C CA . TYR A 1 126 ? -12.907 -0.853 28.017 1.00 84.12 126 TYR A CA 1
ATOM 1058 C C . TYR A 1 126 ? -12.868 -2.116 27.144 1.00 84.12 126 TYR A C 1
ATOM 1060 O O . TYR A 1 126 ? -11.900 -2.333 26.418 1.00 84.12 126 TYR A O 1
ATOM 1068 N N . GLU A 1 127 ? -13.937 -2.918 27.138 1.00 86.81 127 GLU A N 1
ATOM 1069 C CA . GLU A 1 127 ? -14.042 -4.085 26.251 1.00 86.81 127 GLU A CA 1
ATOM 1070 C C . GLU A 1 127 ? -14.031 -3.688 24.768 1.00 86.81 127 GLU A C 1
ATOM 1072 O O . GLU A 1 127 ? -13.421 -4.377 23.949 1.00 86.81 127 GLU A O 1
ATOM 1077 N N . LEU A 1 128 ? -14.668 -2.569 24.410 1.00 84.88 128 LEU A N 1
ATOM 1078 C CA . LEU A 1 128 ? -14.673 -2.075 23.035 1.00 84.88 128 LEU A CA 1
ATOM 1079 C C . LEU A 1 128 ? -13.289 -1.563 22.609 1.00 84.88 128 LEU A C 1
ATOM 1081 O O . LEU A 1 128 ? -12.850 -1.846 21.496 1.00 84.88 128 LEU A O 1
ATOM 1085 N N . PHE A 1 129 ? -12.571 -0.890 23.509 1.00 87.00 129 PHE A N 1
ATOM 1086 C CA . PHE A 1 129 ? -11.182 -0.489 23.298 1.00 87.00 129 PHE A CA 1
ATOM 1087 C C . PHE A 1 129 ? -10.261 -1.700 23.094 1.00 87.00 129 PHE A C 1
ATOM 1089 O O . PHE A 1 129 ? -9.501 -1.724 22.130 1.00 87.00 129 PHE A O 1
ATOM 1096 N N . LEU A 1 130 ? -10.383 -2.743 23.926 1.00 86.94 130 LEU A N 1
ATOM 1097 C CA . LEU A 1 130 ? -9.600 -3.978 23.780 1.00 86.94 130 LEU A CA 1
ATOM 1098 C C . LEU A 1 130 ? -9.835 -4.688 22.436 1.00 86.94 130 LEU A C 1
ATOM 1100 O O . LEU A 1 130 ? -8.929 -5.310 21.882 1.00 86.94 130 LEU A O 1
ATOM 1104 N N . ARG A 1 131 ? -11.049 -4.603 21.882 1.00 88.00 131 ARG A N 1
ATOM 1105 C CA . ARG A 1 131 ? -11.330 -5.137 20.539 1.00 88.00 131 ARG A CA 1
ATOM 1106 C C . ARG A 1 131 ? -10.621 -4.332 19.456 1.00 88.00 131 ARG A C 1
ATOM 1108 O O . ARG A 1 131 ? -10.036 -4.924 18.554 1.00 88.00 131 ARG A O 1
ATOM 1115 N N . ILE A 1 132 ? -10.627 -3.002 19.569 1.00 85.88 132 ILE A N 1
ATOM 1116 C CA . ILE A 1 132 ? -9.912 -2.123 18.637 1.00 85.88 132 ILE A CA 1
ATOM 1117 C C . ILE A 1 132 ? -8.405 -2.402 18.679 1.00 85.88 132 ILE A C 1
ATOM 1119 O O . ILE A 1 132 ? -7.790 -2.556 17.624 1.00 85.88 132 ILE A O 1
ATOM 1123 N N . THR A 1 133 ? -7.811 -2.533 19.869 1.00 85.06 133 THR A N 1
ATOM 1124 C CA . THR A 1 133 ? -6.377 -2.836 19.995 1.00 85.06 133 THR A CA 1
ATOM 1125 C C . THR A 1 133 ? -6.034 -4.216 19.440 1.00 85.06 133 THR A C 1
ATOM 1127 O O . THR A 1 133 ? -5.017 -4.354 18.769 1.00 85.06 133 THR A O 1
ATOM 1130 N N . SER A 1 134 ? -6.906 -5.217 19.610 1.00 87.06 134 SER A N 1
ATOM 1131 C CA . SER A 1 134 ? -6.730 -6.537 18.988 1.00 87.06 134 SER A CA 1
ATOM 1132 C C . SER A 1 134 ? -6.759 -6.481 17.453 1.00 87.06 134 SER A C 1
ATOM 1134 O O . SER A 1 134 ? -5.982 -7.176 16.792 1.00 87.06 134 SER A O 1
ATOM 1136 N N . VAL A 1 135 ? -7.611 -5.632 16.863 1.00 87.19 135 VAL A N 1
ATOM 1137 C CA . VAL A 1 135 ? -7.587 -5.372 15.413 1.00 87.19 135 VAL A CA 1
ATOM 1138 C C . VAL A 1 135 ? -6.269 -4.708 15.014 1.00 87.19 135 VAL A C 1
ATOM 1140 O O . VAL A 1 135 ? -5.653 -5.124 14.037 1.00 87.19 135 VAL A O 1
ATOM 1143 N N . GLN A 1 136 ? -5.814 -3.707 15.768 1.00 85.00 136 GLN A N 1
ATOM 1144 C CA . GLN A 1 136 ? -4.571 -2.988 15.488 1.00 85.00 136 GLN A CA 1
ATOM 1145 C C . GLN A 1 136 ? -3.333 -3.896 15.571 1.00 85.00 136 GLN A C 1
ATOM 1147 O O . GLN A 1 136 ? -2.456 -3.819 14.712 1.00 85.00 136 GLN A O 1
ATOM 1152 N N . GLU A 1 137 ? -3.293 -4.812 16.537 1.00 84.31 137 GLU A N 1
ATOM 1153 C CA . GLU A 1 137 ? -2.261 -5.848 16.645 1.00 84.31 137 GLU A CA 1
ATOM 1154 C C . GLU A 1 137 ? -2.274 -6.779 15.421 1.00 84.31 137 GLU A C 1
ATOM 1156 O O . GLU A 1 137 ? -1.240 -7.000 14.792 1.00 84.31 137 GLU A O 1
ATOM 1161 N N . ALA A 1 138 ? -3.458 -7.238 14.994 1.00 84.56 138 ALA A N 1
ATOM 1162 C CA . ALA A 1 138 ? -3.599 -8.072 13.800 1.00 84.56 138 ALA A CA 1
ATOM 1163 C C . ALA A 1 138 ? -3.192 -7.349 12.497 1.00 84.56 138 ALA A C 1
ATOM 1165 O O . ALA A 1 138 ? -2.665 -7.987 11.581 1.00 84.56 138 ALA A O 1
ATOM 1166 N N . ILE A 1 139 ? -3.411 -6.029 12.406 1.00 85.19 139 ILE A N 1
ATOM 1167 C CA . ILE A 1 139 ? -2.891 -5.185 11.316 1.00 85.19 139 ILE A CA 1
ATOM 1168 C C . ILE A 1 139 ? -1.356 -5.199 11.358 1.00 85.19 139 ILE A C 1
ATOM 1170 O O . ILE A 1 139 ? -0.719 -5.479 10.341 1.00 85.19 139 ILE A O 1
ATOM 1174 N N . GLY A 1 140 ? -0.754 -4.961 12.526 1.00 81.12 140 GLY A N 1
ATOM 1175 C CA . GLY A 1 140 ? 0.700 -5.001 12.709 1.00 81.12 140 GLY A CA 1
ATOM 1176 C C . GLY A 1 140 ? 1.316 -6.327 12.251 1.00 81.12 140 GLY A C 1
ATOM 1177 O O . GLY A 1 140 ? 2.206 -6.333 11.400 1.00 81.12 140 GLY A O 1
ATOM 1178 N N . ASP A 1 141 ? 0.788 -7.456 12.721 1.00 82.81 141 ASP A N 1
ATOM 1179 C CA . ASP A 1 141 ? 1.272 -8.799 12.365 1.00 82.81 141 ASP A CA 1
ATOM 1180 C C . ASP A 1 141 ? 1.208 -9.092 10.856 1.00 82.81 141 ASP A C 1
ATOM 1182 O O . ASP A 1 141 ? 2.083 -9.760 10.278 1.00 82.81 141 ASP A O 1
ATOM 1186 N N . LEU A 1 142 ? 0.153 -8.604 10.196 1.00 83.81 142 LEU A N 1
ATOM 1187 C CA . LEU A 1 142 ? -0.050 -8.817 8.771 1.00 83.81 142 LEU A CA 1
ATOM 1188 C C . LEU A 1 142 ? 0.900 -7.953 7.937 1.00 83.81 142 LEU A C 1
ATOM 1190 O O . LEU A 1 142 ? 1.542 -8.489 7.030 1.00 83.81 142 LEU A O 1
ATOM 1194 N N . PHE A 1 143 ? 0.990 -6.654 8.241 1.00 81.88 143 PHE A N 1
ATOM 1195 C CA . PHE A 1 143 ? 1.618 -5.655 7.373 1.00 81.88 143 PHE A CA 1
ATOM 1196 C C . PHE A 1 143 ? 3.060 -5.298 7.732 1.00 81.88 143 PHE A C 1
ATOM 1198 O O . PHE A 1 143 ? 3.812 -4.990 6.811 1.00 81.88 143 PHE A O 1
ATOM 1205 N N . ASN A 1 144 ? 3.499 -5.394 8.993 1.00 77.56 144 ASN A N 1
ATOM 1206 C CA . ASN A 1 144 ? 4.884 -5.083 9.390 1.00 77.56 144 ASN A CA 1
ATOM 1207 C C . ASN A 1 144 ? 5.961 -5.731 8.499 1.00 77.56 144 ASN A C 1
ATOM 1209 O O . ASN A 1 144 ? 6.877 -5.026 8.075 1.00 77.56 144 ASN A O 1
ATOM 1213 N N . PRO A 1 145 ? 5.882 -7.027 8.143 1.00 80.12 145 PRO A N 1
ATOM 1214 C CA . PRO A 1 145 ? 6.882 -7.635 7.268 1.00 80.12 145 PRO A CA 1
ATOM 1215 C C . PRO A 1 145 ? 6.813 -7.122 5.823 1.00 80.12 145 PRO A C 1
ATOM 1217 O O . PRO A 1 145 ? 7.854 -7.017 5.181 1.00 80.12 145 PRO A O 1
ATOM 1220 N N . PHE A 1 146 ? 5.628 -6.766 5.310 1.00 75.31 146 PHE A N 1
ATOM 1221 C CA . PHE A 1 146 ? 5.499 -6.128 3.992 1.00 75.31 146 PHE A CA 1
ATOM 1222 C C . PHE A 1 146 ? 6.048 -4.707 4.007 1.00 75.31 146 PHE A C 1
ATOM 1224 O O . PHE A 1 146 ? 6.731 -4.306 3.073 1.00 75.31 146 PHE A O 1
ATOM 1231 N N . ILE A 1 147 ? 5.794 -3.972 5.086 1.00 73.38 147 ILE A N 1
ATOM 1232 C CA . ILE A 1 147 ? 6.324 -2.634 5.311 1.00 73.38 147 ILE A CA 1
ATOM 1233 C C . ILE A 1 147 ? 7.845 -2.656 5.372 1.00 73.38 147 ILE A C 1
ATOM 1235 O O . ILE A 1 147 ? 8.477 -1.920 4.621 1.00 73.38 147 ILE A O 1
ATOM 1239 N N . MET A 1 148 ? 8.428 -3.543 6.175 1.00 74.81 148 MET A N 1
ATOM 1240 C CA . MET A 1 148 ? 9.879 -3.706 6.257 1.00 74.81 148 MET A CA 1
ATOM 1241 C C . MET A 1 148 ? 10.490 -4.124 4.921 1.00 74.81 148 MET A C 1
ATOM 1243 O O . MET A 1 148 ? 11.490 -3.549 4.502 1.00 74.81 148 MET A O 1
ATOM 1247 N N . PHE A 1 149 ? 9.881 -5.090 4.229 1.00 78.25 149 PHE A N 1
ATOM 1248 C CA . PHE A 1 149 ? 10.370 -5.536 2.927 1.00 78.25 149 PHE A CA 1
ATOM 1249 C C . PHE A 1 149 ? 10.293 -4.426 1.876 1.00 78.25 149 PHE A C 1
ATOM 1251 O O . PHE A 1 149 ? 11.275 -4.170 1.188 1.00 78.25 149 PHE A O 1
ATOM 1258 N N . SER A 1 150 ? 9.153 -3.743 1.773 1.00 71.12 150 SER A N 1
ATOM 1259 C CA . SER A 1 150 ? 8.968 -2.650 0.821 1.00 71.12 150 SER A CA 1
ATOM 1260 C C . SER A 1 150 ? 9.900 -1.482 1.128 1.00 71.12 150 SER A C 1
ATOM 1262 O O . SER A 1 150 ? 10.470 -0.915 0.208 1.00 71.12 150 SER A O 1
ATOM 1264 N N . LEU A 1 151 ? 10.119 -1.152 2.404 1.00 72.12 151 LEU A N 1
ATOM 1265 C CA . LEU A 1 151 ? 11.054 -0.103 2.808 1.00 72.12 151 LEU A CA 1
ATOM 1266 C C . LEU A 1 151 ? 12.505 -0.483 2.481 1.00 72.12 151 LEU A C 1
ATOM 1268 O O . LEU A 1 151 ? 13.236 0.334 1.923 1.00 72.12 151 LEU A O 1
ATOM 1272 N N . ALA A 1 152 ? 12.913 -1.725 2.755 1.00 77.81 152 ALA A N 1
ATOM 1273 C CA . ALA A 1 152 ? 14.231 -2.232 2.377 1.00 77.81 152 ALA A CA 1
ATOM 1274 C C . ALA A 1 152 ? 14.423 -2.229 0.852 1.00 77.81 152 ALA A C 1
ATOM 1276 O O . ALA A 1 152 ? 15.456 -1.782 0.359 1.00 77.81 152 ALA A O 1
ATOM 1277 N N . TRP A 1 153 ? 13.413 -2.664 0.097 1.00 75.75 153 TRP A N 1
ATOM 1278 C CA . TRP A 1 153 ? 13.427 -2.646 -1.365 1.00 75.75 153 TRP A CA 1
ATOM 1279 C C . TRP A 1 153 ? 13.534 -1.223 -1.918 1.00 75.75 153 TRP A C 1
ATOM 1281 O O . TRP A 1 153 ? 14.385 -0.936 -2.754 1.00 75.75 153 TRP A O 1
ATOM 1291 N N . SER A 1 154 ? 12.721 -0.307 -1.400 1.00 69.38 154 SER A N 1
ATOM 1292 C CA . SER A 1 154 ? 12.767 1.112 -1.729 1.00 69.38 154 SER A CA 1
ATOM 1293 C C . SER A 1 154 ? 14.131 1.745 -1.438 1.00 69.38 154 SER A C 1
ATOM 1295 O O . SER A 1 154 ? 14.616 2.518 -2.259 1.00 69.38 154 SER A O 1
ATOM 1297 N N . LEU A 1 155 ? 14.780 1.392 -0.321 1.00 72.38 155 LEU A N 1
ATOM 1298 C CA . LEU A 1 155 ? 16.139 1.842 0.003 1.00 72.38 155 LEU A CA 1
ATOM 1299 C C . LEU A 1 155 ? 17.186 1.289 -0.967 1.00 72.38 155 LEU A C 1
ATOM 1301 O O . LEU A 1 155 ? 18.088 2.027 -1.352 1.00 72.38 155 LEU A O 1
ATOM 1305 N N . VAL A 1 156 ? 17.062 0.026 -1.387 1.00 75.62 156 VAL A N 1
ATOM 1306 C CA . VAL A 1 156 ? 17.943 -0.578 -2.401 1.00 75.62 156 VAL A CA 1
ATOM 1307 C C . VAL A 1 156 ? 17.770 0.108 -3.756 1.00 75.62 156 VAL A C 1
ATOM 1309 O O . VAL A 1 156 ? 18.753 0.426 -4.417 1.00 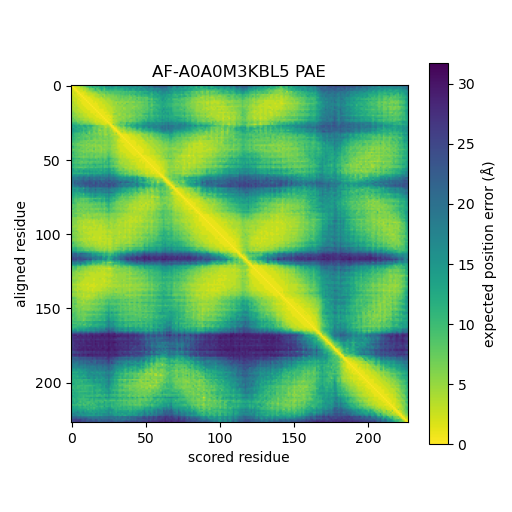75.62 156 VAL A O 1
ATOM 1312 N N . ILE A 1 157 ? 16.535 0.391 -4.176 1.00 69.50 157 ILE A N 1
ATOM 1313 C CA . ILE A 1 157 ? 16.289 1.136 -5.418 1.00 69.50 157 ILE A CA 1
ATOM 1314 C C . ILE A 1 157 ? 16.836 2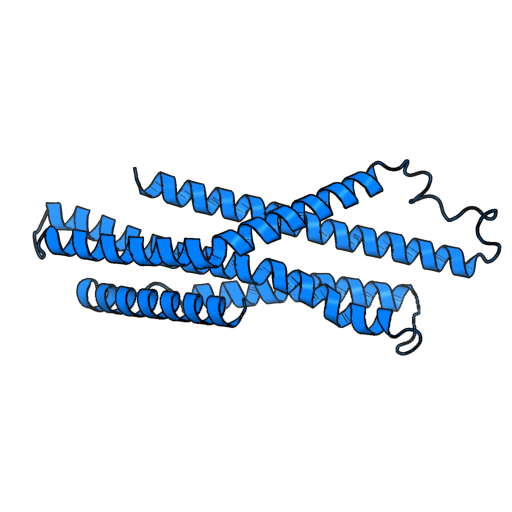.560 -5.313 1.00 69.50 157 ILE A C 1
ATOM 1316 O O . ILE A 1 157 ? 17.473 3.036 -6.251 1.00 69.50 157 ILE A O 1
ATOM 1320 N N . LEU A 1 158 ? 16.636 3.233 -4.178 1.00 68.31 158 LEU A N 1
ATOM 1321 C CA . LEU A 1 158 ? 17.176 4.567 -3.942 1.00 68.31 158 LEU A CA 1
ATOM 1322 C C . LEU A 1 158 ? 18.709 4.565 -3.998 1.00 68.31 158 LEU A C 1
ATOM 1324 O O . LEU A 1 158 ? 19.280 5.414 -4.671 1.00 68.31 158 LEU A O 1
ATOM 1328 N N . SER A 1 159 ? 19.376 3.607 -3.349 1.00 69.38 159 SER A N 1
ATOM 1329 C CA . SER A 1 159 ? 20.839 3.520 -3.348 1.00 69.38 159 SER A CA 1
ATOM 1330 C C . SER A 1 159 ? 21.404 3.187 -4.728 1.00 69.38 159 SER A C 1
ATOM 1332 O O . SER A 1 159 ? 22.369 3.824 -5.143 1.00 69.38 159 SER A O 1
ATOM 1334 N N . LEU A 1 160 ? 20.773 2.276 -5.477 1.00 66.31 160 LEU A N 1
ATOM 1335 C CA . LEU A 1 160 ? 21.130 1.992 -6.870 1.00 66.31 160 LEU A CA 1
ATOM 1336 C C . LEU A 1 160 ? 20.927 3.218 -7.762 1.00 66.31 160 LEU A C 1
ATOM 1338 O O . LEU A 1 160 ? 21.772 3.526 -8.594 1.00 66.31 160 LEU A O 1
ATOM 1342 N N . THR A 1 161 ? 19.829 3.948 -7.578 1.00 65.38 161 THR A N 1
ATOM 1343 C CA . THR A 1 161 ? 19.552 5.136 -8.391 1.00 65.38 161 THR A CA 1
ATOM 1344 C C . THR A 1 161 ? 20.514 6.273 -8.063 1.00 65.38 161 THR A C 1
ATOM 1346 O O . THR A 1 161 ? 20.996 6.925 -8.981 1.00 65.38 161 THR A O 1
ATOM 1349 N N . ILE A 1 162 ? 20.845 6.485 -6.782 1.00 65.88 162 ILE A N 1
ATOM 1350 C CA . ILE A 1 162 ? 21.895 7.426 -6.369 1.00 65.88 162 ILE A CA 1
ATOM 1351 C C . ILE A 1 162 ? 23.225 7.002 -6.982 1.00 65.88 162 ILE A C 1
ATOM 1353 O O . ILE A 1 162 ? 23.869 7.842 -7.589 1.00 65.88 162 ILE A O 1
ATOM 1357 N N . TYR A 1 163 ? 23.600 5.722 -6.900 1.00 64.38 163 TYR A N 1
ATOM 1358 C CA . TYR A 1 163 ? 24.819 5.197 -7.515 1.00 64.38 163 TYR A CA 1
ATOM 1359 C C . TYR A 1 163 ? 24.895 5.545 -9.010 1.00 64.38 163 TYR A C 1
ATOM 1361 O O . TYR A 1 163 ? 25.847 6.205 -9.419 1.00 64.38 163 TYR A O 1
ATOM 1369 N N . PHE A 1 164 ? 23.850 5.238 -9.786 1.00 60.22 164 PHE A N 1
ATOM 1370 C CA . PHE A 1 164 ? 23.780 5.574 -11.215 1.00 60.22 164 PHE A CA 1
ATOM 1371 C C . PHE A 1 164 ? 23.697 7.084 -11.507 1.00 60.22 164 PHE A C 1
ATOM 1373 O O . PHE A 1 164 ? 24.089 7.517 -12.585 1.00 60.22 164 PHE A O 1
ATOM 1380 N N . LEU A 1 165 ? 23.187 7.899 -10.576 1.00 58.91 165 LEU A N 1
ATOM 1381 C CA . LEU A 1 165 ? 23.185 9.366 -10.677 1.00 58.91 165 LEU A CA 1
ATOM 1382 C C . LEU A 1 165 ? 24.546 9.987 -10.329 1.00 58.91 165 LEU A C 1
ATOM 1384 O O . LEU A 1 165 ? 24.878 11.048 -10.851 1.00 58.91 165 LEU A O 1
ATOM 1388 N N . THR A 1 166 ? 25.290 9.369 -9.408 1.00 58.59 166 THR A N 1
ATOM 1389 C CA . THR A 1 166 ? 26.601 9.834 -8.923 1.00 58.59 166 THR A CA 1
ATOM 1390 C C . THR A 1 166 ? 27.776 9.294 -9.727 1.00 58.59 166 THR A C 1
ATOM 1392 O O . THR A 1 166 ? 28.865 9.863 -9.637 1.00 58.59 166 THR A O 1
ATOM 1395 N N . GLU A 1 167 ? 27.583 8.238 -10.524 1.00 51.97 167 GLU A N 1
ATOM 1396 C CA . GLU A 1 167 ? 28.508 7.930 -11.613 1.00 51.97 167 GLU A CA 1
ATOM 1397 C C . GLU A 1 167 ? 28.656 9.184 -12.486 1.00 51.97 167 GLU A C 1
ATOM 1399 O O . GLU A 1 167 ? 27.657 9.858 -12.760 1.00 51.97 167 GLU A O 1
ATOM 1404 N N . PRO A 1 168 ? 29.889 9.559 -12.875 1.00 45.62 168 PRO A N 1
ATOM 1405 C CA . PRO A 1 168 ? 30.123 10.802 -13.587 1.00 45.62 168 PRO A CA 1
ATOM 1406 C C . PRO A 1 168 ? 29.226 10.824 -14.820 1.00 45.62 168 PRO A C 1
ATOM 1408 O O . PRO A 1 168 ? 29.276 9.938 -15.669 1.00 45.62 168 PRO A O 1
ATOM 1411 N N . SER A 1 169 ? 28.380 11.847 -14.901 1.00 42.78 169 SER A N 1
ATOM 1412 C CA . SER A 1 169 ? 27.368 12.036 -15.941 1.00 42.78 169 SER A CA 1
ATOM 1413 C C . SER A 1 169 ? 27.945 12.040 -17.363 1.00 42.78 169 SER A C 1
ATOM 1415 O O . SER A 1 169 ? 27.195 11.902 -18.325 1.00 42.78 169 SER A O 1
ATOM 1417 N N . SER A 1 170 ? 29.269 12.095 -17.509 1.00 40.38 170 SER A N 1
ATOM 1418 C CA . SER A 1 170 ? 29.990 11.837 -18.752 1.00 40.38 170 SER A CA 1
ATOM 1419 C C . SER A 1 170 ? 29.983 10.373 -19.224 1.00 40.38 170 SER A C 1
ATOM 1421 O O . SER A 1 170 ? 30.387 10.135 -20.347 1.00 40.38 170 SER A O 1
ATOM 1423 N N . SER A 1 171 ? 29.528 9.372 -18.457 1.00 44.47 171 SER A N 1
ATOM 1424 C CA . SER A 1 171 ? 29.450 7.974 -18.944 1.00 44.47 171 SER A CA 1
ATOM 1425 C C . SER A 1 171 ? 28.029 7.489 -19.259 1.00 44.47 171 SER A C 1
ATOM 1427 O O . SER A 1 171 ? 27.860 6.642 -20.135 1.00 44.47 171 SER A O 1
ATOM 1429 N N . LEU A 1 172 ? 27.007 8.026 -18.580 1.00 44.19 172 LEU A N 1
ATOM 1430 C CA . LEU A 1 172 ? 25.596 7.637 -18.761 1.00 44.19 172 LEU A CA 1
ATOM 1431 C C . LEU A 1 172 ? 24.764 8.642 -19.573 1.00 44.19 172 LEU A C 1
ATOM 1433 O O . LEU A 1 172 ? 23.735 8.265 -20.138 1.00 44.19 172 LEU A O 1
ATOM 1437 N N . VAL A 1 173 ? 25.172 9.918 -19.620 1.00 41.34 173 VAL A N 1
ATOM 1438 C CA . VAL A 1 173 ? 24.494 10.969 -20.405 1.00 41.34 173 VAL A CA 1
ATOM 1439 C C . VAL A 1 173 ? 25.227 11.249 -21.717 1.00 41.34 173 VAL A C 1
ATOM 1441 O O . VAL A 1 173 ? 24.574 11.621 -22.699 1.00 41.34 173 VAL A O 1
ATOM 1444 N N . GLU A 1 174 ? 26.546 11.027 -21.776 1.00 43.44 174 GLU A N 1
ATOM 1445 C CA . GLU A 1 174 ? 27.254 11.036 -23.056 1.00 43.44 174 GLU A CA 1
ATOM 1446 C C . GLU A 1 174 ? 26.833 9.829 -23.896 1.00 43.44 174 GLU A C 1
ATOM 1448 O O . GLU A 1 174 ? 26.722 8.708 -23.393 1.00 43.44 174 GLU A O 1
ATOM 1453 N N . PRO A 1 175 ? 26.584 10.031 -25.196 1.00 47.75 175 PRO A N 1
ATOM 1454 C CA . PRO A 1 175 ? 26.277 8.920 -26.068 1.00 47.75 175 PRO A CA 1
ATOM 1455 C C . PRO A 1 175 ? 27.464 7.953 -26.108 1.00 47.75 175 PRO A C 1
ATOM 1457 O O . PRO A 1 175 ? 28.584 8.424 -26.287 1.00 47.75 175 PRO A O 1
ATOM 1460 N N . LEU A 1 176 ? 27.225 6.630 -25.991 1.00 50.94 176 LEU A N 1
ATOM 1461 C CA . LEU A 1 176 ? 28.286 5.601 -26.061 1.00 50.94 176 LEU A CA 1
ATOM 1462 C C . LEU A 1 176 ? 29.395 6.002 -27.051 1.00 50.94 176 LEU A C 1
ATOM 1464 O O . LEU A 1 176 ? 29.131 6.297 -28.219 1.00 50.94 176 LEU A O 1
ATOM 1468 N N . SER A 1 177 ? 30.646 6.072 -26.608 1.00 47.16 177 SER A N 1
ATOM 1469 C CA . SER A 1 177 ? 31.714 6.540 -27.499 1.00 47.16 177 SER A CA 1
ATOM 1470 C C . SER A 1 177 ? 31.808 5.641 -28.746 1.00 47.16 177 SER A C 1
ATOM 1472 O O . SER A 1 177 ? 31.581 4.429 -28.675 1.00 47.16 177 SER A O 1
ATOM 1474 N N . ALA A 1 178 ? 32.167 6.208 -29.906 1.00 52.06 178 ALA A N 1
ATOM 1475 C CA . ALA A 1 178 ? 32.369 5.442 -31.151 1.00 52.06 178 ALA A CA 1
ATOM 1476 C C . ALA A 1 178 ? 33.460 4.350 -31.021 1.00 52.06 178 ALA A C 1
ATOM 1478 O O . ALA A 1 178 ? 33.606 3.498 -31.895 1.00 52.06 178 ALA A O 1
ATOM 1479 N N . PHE A 1 179 ? 34.206 4.377 -29.911 1.00 49.28 179 PHE A N 1
ATOM 1480 C CA . PHE A 1 179 ? 35.188 3.382 -29.498 1.00 49.28 179 PHE A CA 1
ATOM 1481 C C . PHE A 1 179 ? 34.572 2.094 -28.917 1.00 49.28 179 PHE A C 1
ATOM 1483 O O . PHE A 1 179 ? 35.204 1.047 -29.009 1.00 49.28 179 PHE A O 1
ATOM 1490 N N . GLN A 1 180 ? 33.360 2.137 -28.341 1.00 51.81 180 GLN A N 1
ATOM 1491 C CA . GLN A 1 180 ? 32.692 0.970 -27.735 1.00 51.81 180 GLN A CA 1
ATOM 1492 C C . GLN A 1 180 ? 31.699 0.274 -28.678 1.00 51.81 180 GLN A C 1
ATOM 1494 O O . GLN A 1 180 ? 31.572 -0.947 -28.632 1.00 51.81 180 GLN A O 1
ATOM 1499 N N . PHE A 1 181 ? 31.021 1.020 -29.557 1.00 50.19 181 PHE A N 1
ATOM 1500 C CA . PHE A 1 181 ? 30.131 0.466 -30.583 1.00 50.19 181 PHE A CA 1
ATOM 1501 C C . PHE A 1 181 ? 30.297 1.224 -31.902 1.00 50.19 181 PHE A C 1
ATOM 1503 O O . PHE A 1 181 ? 30.094 2.433 -31.973 1.00 50.19 181 PHE A O 1
ATOM 1510 N N . ARG A 1 182 ? 30.626 0.493 -32.975 1.00 50.16 182 ARG A N 1
ATOM 1511 C CA . ARG A 1 182 ? 30.874 1.055 -34.316 1.00 50.16 182 ARG A CA 1
ATOM 1512 C C . ARG A 1 182 ? 29.587 1.421 -35.077 1.00 50.16 182 ARG A C 1
ATOM 1514 O O . ARG A 1 182 ? 29.662 2.082 -36.104 1.00 50.16 182 ARG A O 1
ATOM 1521 N N . SER A 1 183 ? 28.421 0.982 -34.589 1.00 55.03 183 SER A N 1
ATOM 1522 C CA . SER A 1 183 ? 27.105 1.249 -35.187 1.00 55.03 183 SER A CA 1
ATOM 1523 C C . SER A 1 183 ? 26.368 2.351 -34.426 1.00 55.03 183 SER A C 1
ATOM 1525 O O . SER A 1 183 ? 25.993 2.185 -33.265 1.00 55.03 183 SER A O 1
ATOM 1527 N N . GLU A 1 184 ? 26.136 3.471 -35.106 1.00 59.53 184 GLU A N 1
ATOM 1528 C CA . GLU A 1 184 ? 25.486 4.665 -34.560 1.00 59.53 184 GLU A CA 1
ATOM 1529 C C . GLU A 1 184 ? 24.016 4.425 -34.165 1.00 59.53 184 GLU A C 1
ATOM 1531 O O . GLU A 1 184 ? 23.560 4.927 -33.137 1.00 59.53 184 GLU A O 1
ATOM 1536 N N . ALA A 1 185 ? 23.315 3.558 -34.903 1.00 58.88 185 ALA A N 1
ATOM 1537 C CA . ALA A 1 185 ? 21.920 3.195 -34.644 1.00 58.88 185 ALA A CA 1
ATOM 1538 C C . ALA A 1 185 ? 21.734 2.387 -33.344 1.00 58.88 185 ALA A C 1
ATOM 1540 O O . ALA A 1 185 ? 20.780 2.605 -32.597 1.00 58.88 185 ALA A O 1
ATOM 1541 N N . ILE A 1 186 ? 22.667 1.477 -33.039 1.00 59.00 186 ILE A N 1
ATOM 1542 C CA . ILE A 1 186 ? 22.626 0.663 -31.810 1.00 59.00 186 ILE A CA 1
ATOM 1543 C C . ILE A 1 186 ? 22.863 1.555 -30.585 1.00 59.00 186 ILE A C 1
ATOM 1545 O O . ILE A 1 186 ? 22.181 1.431 -29.569 1.00 59.00 186 ILE A O 1
ATOM 1549 N N . ARG A 1 187 ? 23.783 2.513 -30.706 1.00 57.75 187 ARG A N 1
ATOM 1550 C CA . ARG A 1 187 ? 24.091 3.488 -29.660 1.00 57.75 187 ARG A CA 1
ATOM 1551 C C . ARG A 1 187 ? 22.904 4.381 -29.302 1.00 57.75 187 ARG A C 1
ATOM 1553 O O . ARG A 1 187 ? 22.615 4.555 -28.119 1.00 57.75 187 ARG A O 1
ATOM 1560 N N . GLU A 1 188 ? 22.222 4.956 -30.292 1.00 62.78 188 GLU A N 1
ATOM 1561 C CA . GLU A 1 188 ? 21.032 5.775 -30.029 1.00 62.78 188 GLU A CA 1
ATOM 1562 C C . GLU A 1 188 ? 19.924 4.971 -29.343 1.00 62.78 188 GLU A C 1
ATOM 1564 O O . GLU A 1 188 ? 19.284 5.475 -28.417 1.00 62.78 188 GLU A O 1
ATOM 1569 N N . HIS A 1 189 ? 19.731 3.715 -29.751 1.00 64.19 189 HIS A N 1
ATOM 1570 C CA . HIS A 1 189 ? 18.753 2.821 -29.140 1.00 64.19 189 HIS A CA 1
ATOM 1571 C C . HIS A 1 189 ? 19.078 2.530 -27.662 1.00 64.19 189 HIS A C 1
ATOM 1573 O O . HIS A 1 189 ? 18.209 2.679 -26.799 1.00 64.19 189 HIS A O 1
ATOM 1579 N N . LEU A 1 190 ? 20.335 2.197 -27.339 1.00 62.59 190 LEU A N 1
ATOM 1580 C CA . LEU A 1 190 ? 20.774 1.957 -25.957 1.00 62.59 190 LEU A CA 1
ATOM 1581 C C . LEU A 1 190 ? 20.645 3.204 -25.071 1.00 62.59 190 LEU A C 1
ATOM 1583 O O . LEU A 1 190 ? 20.113 3.111 -23.965 1.00 62.59 190 LEU A O 1
ATOM 1587 N N . ASN A 1 191 ? 21.039 4.382 -25.561 1.00 65.06 191 ASN A N 1
ATOM 1588 C CA . ASN A 1 191 ? 20.897 5.627 -24.798 1.00 65.06 191 ASN A CA 1
ATOM 1589 C C . ASN A 1 191 ? 19.433 5.958 -24.484 1.00 65.06 191 ASN A C 1
ATOM 1591 O O . ASN A 1 191 ? 19.125 6.452 -23.397 1.00 65.06 191 ASN A O 1
ATOM 1595 N N . ARG A 1 192 ? 18.510 5.687 -25.418 1.00 66.00 192 ARG A N 1
ATOM 1596 C CA . ARG A 1 192 ? 17.072 5.873 -25.175 1.00 66.00 192 ARG A CA 1
ATOM 1597 C C . ARG A 1 192 ? 16.584 4.935 -24.072 1.00 66.00 192 ARG A C 1
ATOM 1599 O O . ARG A 1 192 ? 15.949 5.413 -23.134 1.00 66.00 192 ARG A O 1
ATOM 1606 N N . LYS A 1 193 ? 16.953 3.650 -24.112 1.00 66.00 193 LYS A N 1
ATOM 1607 C CA . LYS A 1 193 ? 16.612 2.680 -23.054 1.00 66.00 193 LYS A CA 1
ATOM 1608 C C . LYS A 1 193 ? 17.130 3.081 -21.675 1.00 66.00 193 LYS A C 1
ATOM 1610 O O . LYS A 1 193 ? 16.395 2.977 -20.693 1.00 66.00 193 LYS A O 1
ATOM 1615 N N . VAL A 1 194 ? 18.358 3.593 -21.590 1.00 66.56 194 VAL A N 1
ATOM 1616 C CA . VAL A 1 194 ? 18.928 4.083 -20.322 1.00 66.56 194 VAL A CA 1
ATOM 1617 C C . VAL A 1 194 ? 18.100 5.244 -19.761 1.00 66.56 194 VAL A C 1
ATOM 1619 O O . VAL A 1 194 ? 17.746 5.226 -18.583 1.00 66.56 194 VAL A O 1
ATOM 1622 N N . ARG A 1 195 ? 17.694 6.210 -20.600 1.00 70.12 195 ARG A N 1
ATOM 1623 C CA . ARG A 1 195 ? 16.846 7.340 -20.172 1.00 70.12 195 ARG A CA 1
ATOM 1624 C C . ARG A 1 195 ? 15.470 6.895 -19.672 1.00 70.12 195 ARG A C 1
ATOM 1626 O O . ARG A 1 195 ? 15.013 7.397 -18.647 1.00 70.12 195 ARG A O 1
ATOM 1633 N N . PHE A 1 196 ? 14.824 5.944 -20.347 1.00 67.75 196 PHE A N 1
ATOM 1634 C CA . PHE A 1 196 ? 13.541 5.392 -19.892 1.00 67.75 196 PHE A CA 1
ATOM 1635 C C . PHE A 1 196 ? 13.682 4.581 -18.597 1.00 67.75 196 PHE A C 1
ATOM 1637 O O . PHE A 1 196 ? 12.834 4.685 -17.709 1.00 67.75 196 PHE A O 1
ATOM 1644 N N . THR A 1 197 ? 14.790 3.856 -18.434 1.00 67.88 197 THR A N 1
ATOM 1645 C CA . THR A 1 197 ? 15.104 3.132 -17.194 1.00 67.88 197 THR A CA 1
ATOM 1646 C C . THR A 1 197 ? 15.317 4.096 -16.020 1.00 67.88 197 THR A C 1
ATOM 1648 O O . THR A 1 197 ? 14.766 3.877 -14.943 1.00 67.88 197 THR A O 1
ATOM 1651 N N . LEU A 1 198 ? 16.027 5.209 -16.237 1.00 68.44 198 LEU A N 1
ATOM 1652 C CA . LEU A 1 198 ? 16.193 6.292 -15.256 1.00 68.44 198 LEU A CA 1
ATOM 1653 C C . LEU A 1 198 ? 14.863 6.971 -14.891 1.00 68.44 198 LEU A C 1
ATOM 1655 O O . LEU A 1 198 ? 14.605 7.247 -13.716 1.00 68.44 198 LEU A O 1
ATOM 1659 N N . ALA A 1 199 ? 13.995 7.218 -15.875 1.00 70.50 199 ALA A N 1
ATOM 1660 C CA . ALA A 1 199 ? 12.669 7.788 -15.637 1.00 70.50 199 ALA A CA 1
ATOM 1661 C C . ALA A 1 199 ? 11.793 6.848 -14.792 1.00 70.50 199 ALA A C 1
ATOM 1663 O O . ALA A 1 199 ? 11.149 7.281 -13.836 1.00 70.50 199 ALA A O 1
ATOM 1664 N N . TRP A 1 200 ? 11.820 5.547 -15.088 1.00 70.69 200 TRP A N 1
ATOM 1665 C CA . TRP A 1 200 ? 11.132 4.546 -14.278 1.00 70.69 200 TRP A CA 1
ATOM 1666 C C . TRP A 1 200 ? 11.696 4.460 -12.851 1.00 70.69 200 TRP A C 1
ATOM 1668 O O . TRP A 1 200 ? 10.923 4.445 -11.892 1.00 70.69 200 TRP A O 1
ATOM 1678 N N . ALA A 1 201 ? 13.022 4.480 -12.688 1.00 69.31 201 ALA A N 1
ATOM 1679 C CA . ALA A 1 201 ? 13.665 4.497 -11.373 1.00 69.31 201 ALA A CA 1
ATOM 1680 C C . ALA A 1 201 ? 13.248 5.728 -10.545 1.00 69.31 201 ALA A C 1
ATOM 1682 O O . ALA A 1 201 ? 12.968 5.617 -9.353 1.00 69.31 201 ALA A O 1
ATOM 1683 N N . SER A 1 202 ? 13.089 6.885 -11.193 1.00 72.50 202 SER A N 1
ATOM 1684 C CA . SER A 1 202 ? 12.609 8.117 -10.553 1.00 72.50 202 SER A CA 1
ATOM 1685 C C . SER A 1 202 ? 11.170 7.987 -10.034 1.00 72.50 202 SER A C 1
ATOM 1687 O O . SER A 1 202 ? 10.866 8.446 -8.932 1.00 72.50 202 SER A O 1
ATOM 1689 N N . ILE A 1 203 ? 10.286 7.297 -10.767 1.00 74.12 203 ILE A N 1
ATOM 1690 C CA . ILE A 1 203 ? 8.934 6.972 -10.277 1.00 74.12 203 ILE A CA 1
ATOM 1691 C C . ILE A 1 203 ? 8.994 6.056 -9.051 1.00 74.12 203 ILE A C 1
ATOM 1693 O O . ILE A 1 203 ? 8.247 6.268 -8.094 1.00 74.12 203 ILE A O 1
ATOM 1697 N N . GLN A 1 204 ? 9.891 5.067 -9.042 1.00 70.19 204 GLN A N 1
ATOM 1698 C CA . GLN A 1 204 ? 10.062 4.186 -7.882 1.00 70.19 204 GLN A CA 1
ATOM 1699 C C . GLN A 1 204 ? 10.582 4.944 -6.652 1.00 70.19 204 GLN A C 1
ATOM 1701 O O . GLN A 1 204 ? 10.140 4.661 -5.540 1.00 70.19 204 GLN A O 1
ATOM 1706 N N . ILE A 1 205 ? 11.450 5.947 -6.832 1.00 70.62 205 ILE A N 1
ATOM 1707 C CA . ILE A 1 205 ? 11.881 6.836 -5.740 1.00 70.62 205 ILE A CA 1
ATOM 1708 C C . ILE A 1 205 ? 10.701 7.631 -5.176 1.00 70.62 205 ILE A C 1
ATOM 1710 O O . ILE A 1 205 ? 10.538 7.707 -3.960 1.00 70.62 205 ILE A O 1
ATOM 1714 N N . LEU A 1 206 ? 9.851 8.209 -6.029 1.00 73.75 206 LEU A N 1
ATOM 1715 C CA . LEU A 1 206 ? 8.669 8.938 -5.557 1.00 73.75 206 LEU A CA 1
ATOM 1716 C C . LEU A 1 206 ? 7.717 8.021 -4.778 1.00 73.75 206 LEU A C 1
ATOM 1718 O O . LEU A 1 206 ? 7.218 8.406 -3.719 1.00 73.75 206 LEU A O 1
ATOM 1722 N N . ALA A 1 207 ? 7.522 6.788 -5.252 1.00 69.00 207 ALA A N 1
ATOM 1723 C CA . ALA A 1 207 ? 6.737 5.780 -4.545 1.00 69.00 207 ALA A CA 1
ATOM 1724 C C . ALA A 1 207 ? 7.362 5.409 -3.186 1.00 69.00 207 ALA A C 1
ATOM 1726 O O . ALA A 1 207 ? 6.647 5.316 -2.191 1.00 69.00 207 ALA A O 1
ATOM 1727 N N . ALA A 1 208 ? 8.689 5.266 -3.120 1.00 67.00 208 ALA A N 1
ATOM 1728 C CA . ALA A 1 208 ? 9.436 5.020 -1.887 1.00 67.00 208 ALA A CA 1
ATOM 1729 C C . ALA A 1 208 ? 9.281 6.153 -0.859 1.00 67.00 208 ALA A C 1
ATOM 1731 O O . ALA A 1 208 ? 9.038 5.899 0.320 1.00 67.00 208 ALA A O 1
ATOM 1732 N N . ILE A 1 209 ? 9.384 7.410 -1.295 1.00 73.31 209 ILE A N 1
ATOM 1733 C CA . ILE A 1 209 ? 9.205 8.578 -0.421 1.00 73.31 209 ILE A CA 1
ATOM 1734 C C . ILE A 1 209 ? 7.767 8.633 0.101 1.00 73.31 209 ILE A C 1
ATOM 1736 O O . ILE A 1 209 ? 7.556 8.831 1.298 1.00 73.31 209 ILE A O 1
ATOM 1740 N N . ALA A 1 210 ? 6.778 8.392 -0.765 1.00 72.44 210 ALA A N 1
ATOM 1741 C CA . ALA A 1 210 ? 5.382 8.291 -0.353 1.00 72.44 210 ALA A CA 1
ATOM 1742 C C . ALA A 1 210 ? 5.167 7.160 0.672 1.00 72.44 210 ALA A C 1
ATOM 1744 O O . ALA A 1 210 ? 4.384 7.325 1.609 1.00 72.44 210 ALA A O 1
ATOM 1745 N N . TYR A 1 211 ? 5.897 6.047 0.539 1.00 68.88 211 TYR A N 1
ATOM 1746 C CA . TYR A 1 211 ? 5.891 4.929 1.484 1.00 68.88 211 TYR A CA 1
ATOM 1747 C C . TYR A 1 211 ? 6.327 5.370 2.885 1.00 68.88 211 TYR A C 1
ATOM 1749 O O . TYR A 1 211 ? 5.593 5.187 3.858 1.00 68.88 211 TYR A O 1
ATOM 1757 N N . ILE A 1 212 ? 7.496 6.014 2.969 1.00 69.44 212 ILE A N 1
ATOM 1758 C CA . ILE A 1 212 ? 8.065 6.521 4.223 1.00 69.44 212 ILE A CA 1
ATOM 1759 C C . ILE A 1 212 ? 7.127 7.559 4.839 1.00 69.44 212 ILE A C 1
ATOM 1761 O O . ILE A 1 212 ? 6.780 7.451 6.013 1.00 69.44 212 ILE A O 1
ATOM 1765 N N . PHE A 1 213 ? 6.656 8.522 4.041 1.00 75.12 213 PHE A N 1
ATOM 1766 C CA . PHE A 1 213 ? 5.762 9.572 4.519 1.00 75.12 213 PHE A CA 1
ATOM 1767 C C . PHE A 1 213 ? 4.458 9.006 5.079 1.00 75.12 213 PHE A C 1
ATOM 1769 O O . PHE A 1 213 ? 4.031 9.414 6.156 1.00 75.12 213 PHE A O 1
ATOM 1776 N N . THR A 1 214 ? 3.843 8.047 4.384 1.00 70.88 214 THR A N 1
ATOM 1777 C CA . THR A 1 214 ? 2.589 7.433 4.835 1.00 70.88 214 THR A CA 1
ATOM 1778 C C . THR A 1 214 ? 2.806 6.707 6.155 1.00 70.88 214 THR A C 1
ATOM 1780 O O . THR A 1 214 ? 2.080 6.970 7.099 1.00 70.88 214 THR A O 1
ATOM 1783 N N . ILE A 1 215 ? 3.847 5.879 6.285 1.00 69.31 215 ILE A N 1
ATOM 1784 C CA . ILE A 1 215 ? 4.123 5.159 7.540 1.00 69.31 215 ILE A CA 1
ATOM 1785 C C . ILE A 1 215 ? 4.401 6.121 8.693 1.00 69.31 215 ILE A C 1
ATOM 1787 O O . ILE A 1 215 ? 3.830 5.958 9.770 1.00 69.31 215 ILE A O 1
ATOM 1791 N N . CYS A 1 216 ? 5.248 7.128 8.471 1.00 68.94 216 CYS A N 1
ATOM 1792 C CA . CYS A 1 216 ? 5.555 8.132 9.483 1.00 68.94 216 CYS A CA 1
ATOM 1793 C C . CYS A 1 216 ? 4.301 8.921 9.877 1.00 68.94 216 CYS A C 1
ATOM 1795 O O . CYS A 1 216 ? 4.046 9.095 11.064 1.00 68.94 216 CYS A O 1
ATOM 1797 N N . SER A 1 217 ? 3.479 9.336 8.909 1.00 73.62 217 SER A N 1
ATOM 1798 C CA . SER A 1 217 ? 2.234 10.067 9.159 1.00 73.62 217 SER A CA 1
ATOM 1799 C C . SER A 1 217 ? 1.208 9.214 9.907 1.00 73.62 217 SER A C 1
ATOM 1801 O O . SER A 1 217 ? 0.647 9.670 10.902 1.00 73.62 217 SER A O 1
ATOM 1803 N N . THR A 1 218 ? 0.996 7.963 9.488 1.00 68.25 218 THR A N 1
ATOM 1804 C CA . THR A 1 218 ? 0.099 7.020 10.165 1.00 68.25 218 THR A CA 1
ATOM 1805 C C . THR A 1 218 ? 0.583 6.754 11.592 1.00 68.25 218 THR A C 1
ATOM 1807 O O . THR A 1 218 ? -0.237 6.793 12.504 1.00 68.25 218 THR A O 1
ATOM 1810 N N . GLY A 1 219 ? 1.891 6.544 11.792 1.00 63.50 219 GLY A N 1
ATOM 1811 C CA . GLY A 1 219 ? 2.500 6.306 13.104 1.00 63.50 219 GLY A CA 1
ATOM 1812 C C . GLY A 1 219 ? 2.416 7.511 14.047 1.00 63.50 219 GLY A C 1
ATOM 1813 O O . GLY A 1 219 ? 2.078 7.356 15.220 1.00 63.50 219 GLY A O 1
ATOM 1814 N N . MET A 1 220 ? 2.657 8.722 13.534 1.00 60.31 220 MET A N 1
ATOM 1815 C CA . MET A 1 220 ? 2.499 9.961 14.302 1.00 60.31 220 MET A CA 1
ATOM 1816 C C . MET A 1 220 ? 1.043 10.179 14.716 1.00 60.31 220 MET A C 1
ATOM 1818 O O . MET A 1 220 ? 0.779 10.403 15.891 1.00 60.31 220 MET A O 1
ATOM 1822 N N . GLN A 1 221 ? 0.088 10.019 13.794 1.00 63.81 221 GLN A N 1
ATOM 1823 C CA . GLN A 1 221 ? -1.335 10.200 14.103 1.00 63.81 221 GLN A CA 1
ATOM 1824 C C . GLN A 1 221 ? -1.858 9.174 15.115 1.00 63.81 221 GLN A C 1
ATOM 1826 O O . GLN A 1 221 ? -2.695 9.515 15.946 1.00 63.81 221 GLN A O 1
ATOM 1831 N N . THR A 1 222 ? -1.366 7.931 15.086 1.00 56.81 222 THR A N 1
ATOM 1832 C CA . THR A 1 222 ? -1.717 6.940 16.115 1.00 56.81 222 THR A CA 1
ATOM 1833 C C . THR A 1 222 ? -1.128 7.263 17.484 1.00 56.81 222 THR A C 1
ATOM 1835 O O . THR A 1 222 ? -1.747 6.913 18.480 1.00 56.81 222 THR A O 1
ATOM 1838 N N . ASN A 1 223 ? 0.030 7.928 17.556 1.00 52.34 223 ASN A N 1
ATOM 1839 C CA . ASN A 1 223 ? 0.626 8.345 18.828 1.00 52.34 223 ASN A CA 1
ATOM 1840 C C . ASN A 1 223 ? -0.028 9.619 19.385 1.00 52.34 223 ASN A C 1
ATOM 1842 O O . ASN A 1 223 ? -0.183 9.743 20.596 1.00 52.34 223 ASN A O 1
ATOM 1846 N N . GLU A 1 224 ? -0.424 10.552 18.516 1.00 49.09 224 GLU A N 1
ATOM 1847 C CA . GLU A 1 224 ? -1.069 11.809 18.913 1.00 49.09 224 GLU A CA 1
ATOM 1848 C C . GLU A 1 224 ? -2.520 11.616 19.376 1.00 49.09 224 GLU A C 1
ATOM 1850 O O . GLU A 1 224 ? -2.942 12.308 20.291 1.00 49.09 224 GLU A O 1
ATOM 1855 N N . GLU A 1 225 ? -3.282 10.661 18.822 1.00 47.25 225 GLU A N 1
ATOM 1856 C CA . GLU A 1 225 ? -4.650 10.364 19.300 1.00 47.25 225 GLU A CA 1
ATOM 1857 C C . GLU A 1 225 ? -4.688 9.623 20.661 1.00 47.25 225 GLU A C 1
ATOM 1859 O O . GLU A 1 225 ? -5.768 9.440 21.226 1.00 47.25 225 GLU A O 1
ATOM 1864 N N . VAL A 1 226 ? -3.536 9.186 21.189 1.00 40.03 226 VAL A N 1
ATOM 1865 C CA . VAL A 1 226 ? -3.412 8.507 22.497 1.00 40.03 226 VAL A CA 1
ATOM 1866 C C . VAL A 1 226 ? -3.172 9.500 23.651 1.00 40.03 226 VAL A C 1
ATOM 1868 O O . VAL A 1 226 ? -3.310 9.115 24.814 1.00 40.03 226 VAL A O 1
ATOM 1871 N N . TYR A 1 227 ? -2.886 10.773 23.349 1.00 32.72 227 TYR A N 1
ATOM 1872 C CA . TYR A 1 227 ? -2.767 11.871 24.321 1.00 32.72 227 TYR A CA 1
ATOM 1873 C C . TYR A 1 227 ? -4.005 12.780 24.321 1.00 32.72 227 TYR A C 1
ATOM 1875 O O . TYR A 1 227 ? -4.356 13.272 25.419 1.00 32.72 227 TYR A O 1
#

pLDDT: mean 72.5, std 11.71, range [32.72, 88.0]

Solvent-accessible surface area (backbone atoms only — not comparable to full-atom values): 12637 Å² total; per-residue (Å²): 110,69,68,61,50,53,51,47,50,53,50,40,51,53,46,48,53,56,48,48,53,52,41,34,73,74,66,73,52,74,76,68,59,68,64,53,52,50,52,48,52,52,53,51,49,52,45,31,48,56,50,38,51,52,47,54,50,50,40,66,74,64,68,64,60,90,83,78,42,71,66,63,62,47,43,62,55,50,52,19,46,54,45,34,63,60,48,51,62,51,54,51,50,52,51,55,51,52,51,51,53,47,51,51,52,51,50,54,52,51,55,60,53,33,77,79,52,77,86,72,57,73,67,56,57,52,54,53,49,54,51,53,50,53,41,52,51,40,47,45,72,62,42,49,63,55,51,53,50,50,51,52,50,36,50,51,51,44,51,52,48,48,50,69,66,66,44,64,59,75,68,79,71,41,73,70,52,73,87,81,48,87,50,69,68,59,39,57,48,51,51,50,51,52,53,51,52,53,53,52,52,53,52,51,43,53,51,36,53,52,49,54,51,47,53,52,50,54,53,50,52,59,56,59,74,74,110

Foldseek 3Di:
DVVVLVVLVVVLVVLLVVLQVVCCVPPVDADPVVVLVVVLVVQLVVLLVVQLVLLVVLCVVLVDDPPPDPVSVVCNVVLSVVSSLLVNLLSVLLSLLVRLVVLLVSLVVVVVVVVVPPPDDPVSSVVSVVSSVVSVVSSCVNRVVSLVVSLVVLVVLVVVLVVVVPPPCCPLVPQDDCVVPVDPSVRVSVSSVSVSVNVSSVVSNVSSVVSVVSVVVSVVVVVVSVD

Organism: Anisakis simplex (NCBI:txid6269)

Sequence (227 aa):
LFVIRLNANRKLLRLMDTTELCFRSAFSTTPPLLAYSIAFLIIVSLAFVAPFTLRVFEFVYTHERFLDSWMTDVSFILVPLLTVWNVVPLVYYELCNRIVRSWCRVLARSLRSEHHQRHYTLKFYYELFLRITSVQEAIGDLFNPFIMFSLAWSLVILSLTIYFLTEPSSSLVEPLSAFQFRSEAIREHLNRKVRFTLAWASIQILAAIAYIFTICSTGMQTNEEVY

Mean predicted aligned error: 11.15 Å

Secondary structure (DSSP, 8-state):
-HHHHHHHHHHHHHHHHHHHHHHHHHH-----HHHHHHHHHHHHHHHHHHHHHHHHHHHHHHTPPTTS-HHHHHHHHHHHHHHHHHHHHHHHHHHHHHHHHHHHHHHHHHHHHHTTS--S-HHHHHHHHHHHHHHHHHHHHHHHHHHHHHHHHHHHHHHHHHHHHHS-HHHHTS---TTT-S-HHHHHHHHHHHHHHHHHHHHHHHHHHHHHHHHHHHHHHHHHTT-